Protein AF-A0A7S1UK92-F1 (afdb_monomer)

Solvent-accessible surface area (backbone atoms only — not comparable to full-atom values): 14244 Å² total; per-residue (Å²): 116,70,66,62,54,53,52,54,49,52,54,49,54,52,51,51,52,51,52,53,51,50,54,48,49,57,53,48,58,68,62,67,72,61,83,88,57,57,75,66,60,52,48,52,53,52,50,54,53,50,50,54,52,50,53,53,50,52,55,52,51,49,53,54,48,37,51,53,42,28,76,75,71,71,39,47,42,88,59,36,94,84,74,46,78,56,73,67,53,82,91,73,66,59,74,60,54,52,51,32,47,73,69,71,59,69,63,76,71,77,64,52,73,65,56,55,51,49,53,52,50,52,53,51,52,50,52,50,53,53,50,49,56,49,50,53,52,52,50,53,50,50,51,52,49,53,52,48,52,53,49,48,54,52,52,48,54,52,51,52,48,57,50,50,56,49,51,52,51,49,52,50,51,52,51,51,51,52,36,52,52,26,53,73,70,71,65,55,52,82,66,33,61,54,46,49,51,47,73,75,66,55,86,66,88,77,77,74,88,68,90,72,89,65,93,70,72,79,77,71,60,82,76,61,72,87,80,93,64,58,85,83,54,73,66,71,83,82,120

Structure (mmCIF, N/CA/C/O backbone):
data_AF-A0A7S1UK92-F1
#
_entry.id   AF-A0A7S1UK92-F1
#
loop_
_atom_site.group_PDB
_atom_site.id
_atom_site.type_symbol
_atom_site.label_atom_id
_atom_site.label_alt_id
_atom_site.label_comp_id
_atom_site.label_asym_id
_atom_site.label_entity_id
_atom_site.label_se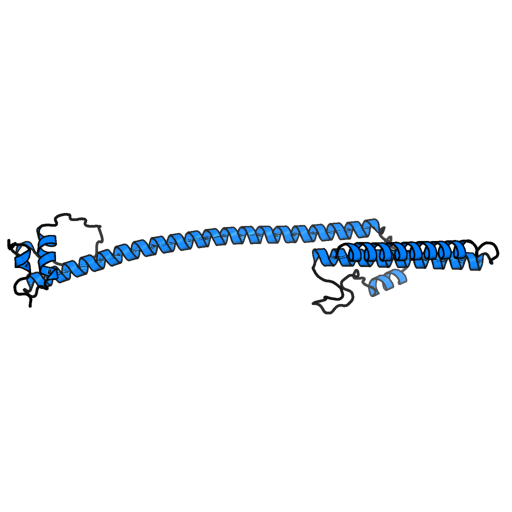q_id
_atom_site.pdbx_PDB_ins_code
_atom_site.Cartn_x
_atom_site.Cartn_y
_atom_site.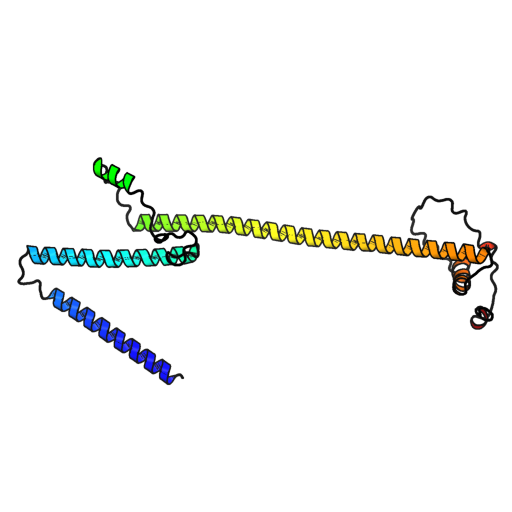Cartn_z
_atom_site.occupancy
_atom_site.B_iso_or_equiv
_atom_site.auth_seq_id
_atom_site.auth_comp_id
_atom_site.auth_asym_id
_atom_site.auth_atom_id
_atom_site.pdbx_PDB_model_num
ATOM 1 N N . MET A 1 1 ? -15.852 -33.060 -35.681 1.00 54.75 1 MET A N 1
ATOM 2 C CA . MET A 1 1 ? -14.825 -32.045 -35.329 1.00 54.75 1 MET A CA 1
ATOM 3 C C . MET A 1 1 ? -13.365 -32.515 -35.460 1.00 54.75 1 MET A C 1
ATOM 5 O O . MET A 1 1 ? -12.525 -31.706 -35.840 1.00 54.75 1 MET A O 1
ATOM 9 N N . ALA A 1 2 ? -13.011 -33.780 -35.177 1.00 55.78 2 ALA A N 1
ATOM 10 C CA . ALA A 1 2 ? -11.620 -34.264 -35.302 1.00 55.78 2 ALA A CA 1
ATOM 11 C C . ALA A 1 2 ? -11.146 -34.486 -36.760 1.00 55.78 2 ALA A C 1
ATOM 13 O O . ALA A 1 2 ? -9.982 -34.231 -37.077 1.00 55.78 2 ALA A O 1
ATOM 14 N N . LYS A 1 3 ? -12.047 -34.910 -37.662 1.00 55.38 3 LYS A N 1
ATOM 15 C CA . LYS A 1 3 ? -11.745 -35.124 -39.092 1.00 55.38 3 LYS A CA 1
ATOM 16 C C . LYS A 1 3 ? -11.397 -33.811 -39.816 1.00 55.38 3 LYS A C 1
ATOM 18 O O . LYS A 1 3 ? -10.366 -33.754 -40.481 1.00 55.38 3 LYS A O 1
ATOM 23 N N . ASP A 1 4 ? -12.134 -32.729 -39.552 1.00 58.78 4 ASP A N 1
ATOM 24 C CA . ASP A 1 4 ? -11.864 -31.396 -40.124 1.00 58.78 4 ASP A CA 1
ATOM 25 C C . ASP A 1 4 ? -10.517 -30.806 -39.695 1.00 58.78 4 ASP A C 1
ATOM 27 O O . ASP A 1 4 ? -9.821 -30.169 -40.487 1.00 58.78 4 ASP A O 1
ATOM 31 N N . LYS A 1 5 ? -10.107 -31.035 -38.439 1.00 57.75 5 LYS A N 1
ATOM 32 C CA . LYS A 1 5 ? -8.792 -30.596 -37.942 1.00 57.75 5 LYS A CA 1
ATOM 33 C C . LYS A 1 5 ? -7.650 -31.353 -38.631 1.00 57.75 5 LYS A C 1
ATOM 35 O O . LYS A 1 5 ? -6.635 -30.742 -38.968 1.00 57.75 5 LYS A O 1
ATOM 40 N N . LYS A 1 6 ? -7.819 -32.656 -38.890 1.00 63.31 6 LYS A N 1
ATOM 41 C CA . LYS A 1 6 ? -6.829 -33.487 -39.601 1.00 63.31 6 LYS A CA 1
ATOM 42 C C . LYS A 1 6 ? -6.711 -33.090 -41.076 1.00 63.31 6 LYS A C 1
ATOM 44 O O . LYS A 1 6 ? -5.602 -33.001 -41.601 1.00 63.31 6 LYS A O 1
ATOM 49 N N . GLU A 1 7 ? -7.830 -32.768 -41.719 1.00 62.56 7 GLU A N 1
ATOM 50 C CA . GLU A 1 7 ? -7.852 -32.323 -43.113 1.00 62.56 7 GLU A CA 1
ATOM 51 C C . GLU A 1 7 ? -7.264 -30.913 -43.287 1.00 62.56 7 GLU A C 1
ATOM 53 O O . GLU A 1 7 ? -6.460 -30.681 -44.194 1.00 62.56 7 GLU A O 1
ATOM 58 N N . LYS A 1 8 ? -7.561 -29.981 -42.368 1.00 60.22 8 LYS A N 1
ATOM 59 C CA . LYS A 1 8 ? -6.932 -28.648 -42.342 1.00 60.22 8 LYS A CA 1
ATOM 60 C C . LYS A 1 8 ? -5.417 -28.723 -42.114 1.00 60.22 8 LYS A C 1
ATOM 62 O O . LYS A 1 8 ? -4.675 -27.985 -42.764 1.00 60.22 8 LYS A O 1
ATOM 67 N N . LYS A 1 9 ? -4.943 -29.636 -41.253 1.00 63.81 9 LYS A N 1
ATOM 68 C CA . LYS A 1 9 ? -3.504 -29.877 -41.029 1.00 63.81 9 LYS A CA 1
ATOM 69 C C . LYS A 1 9 ? -2.823 -30.438 -42.286 1.00 63.81 9 LYS A C 1
ATOM 71 O O . LYS A 1 9 ? -1.840 -29.869 -42.745 1.00 63.81 9 LYS A O 1
ATOM 76 N N . SER A 1 10 ? -3.433 -31.439 -42.923 1.00 69.19 10 SER A N 1
ATOM 77 C CA . SER A 1 10 ? -2.973 -32.008 -44.202 1.00 69.19 10 SER A CA 1
ATOM 78 C C . SER A 1 10 ? -2.867 -30.958 -45.321 1.00 69.19 10 SER A C 1
ATOM 80 O O . SER A 1 10 ? -1.854 -30.880 -46.022 1.00 69.19 10 SER A O 1
ATOM 82 N N . LYS A 1 11 ? -3.874 -30.083 -45.462 1.00 68.19 11 LYS A N 1
ATOM 83 C CA . LYS A 1 11 ? -3.861 -28.990 -46.452 1.00 68.19 11 LYS A CA 1
ATOM 84 C C . LYS A 1 11 ? -2.750 -27.966 -46.175 1.00 68.19 11 LYS A C 1
ATOM 86 O O . LYS A 1 11 ? -2.114 -27.496 -47.122 1.00 68.19 11 LYS A O 1
ATOM 91 N N . LYS A 1 12 ? -2.472 -27.656 -44.902 1.00 68.12 12 LYS A N 1
ATOM 92 C CA . LYS A 1 12 ? -1.379 -26.756 -44.492 1.00 68.12 12 LYS A CA 1
ATOM 93 C C . LYS A 1 12 ? -0.005 -27.345 -44.829 1.00 68.12 12 LYS A C 1
ATOM 95 O O . LYS A 1 12 ? 0.790 -26.669 -45.482 1.00 68.12 12 LYS A O 1
ATOM 100 N N . ASP A 1 13 ? 0.218 -28.619 -44.510 1.00 69.31 13 ASP A N 1
ATOM 101 C CA . ASP A 1 13 ? 1.479 -29.321 -44.789 1.00 69.31 13 ASP A CA 1
ATOM 102 C C . ASP A 1 13 ? 1.747 -29.438 -46.302 1.00 69.31 13 ASP A C 1
ATOM 104 O O . ASP A 1 13 ? 2.878 -29.284 -46.774 1.00 69.31 13 ASP A O 1
ATOM 108 N N . LYS A 1 14 ? 0.693 -29.652 -47.104 1.00 71.12 14 LYS A N 1
ATOM 109 C CA . LYS A 1 14 ? 0.790 -29.721 -48.573 1.00 71.12 14 LYS A CA 1
ATOM 110 C C . LYS A 1 14 ? 1.138 -28.358 -49.190 1.00 71.12 14 LYS A C 1
ATOM 112 O O . LYS A 1 14 ? 1.956 -28.297 -50.112 1.00 71.12 14 LYS A O 1
ATOM 117 N N . LYS A 1 15 ? 0.582 -27.260 -48.657 1.00 72.31 15 LYS A N 1
ATOM 118 C CA . LYS A 1 15 ? 0.906 -25.880 -49.072 1.00 72.31 15 LYS A CA 1
ATOM 119 C C . LYS A 1 15 ? 2.352 -25.511 -48.725 1.00 72.31 15 LYS A C 1
ATOM 121 O O . LYS A 1 15 ? 3.047 -24.906 -49.541 1.00 72.31 15 LYS A O 1
ATOM 126 N N . GLU A 1 16 ? 2.832 -25.936 -47.560 1.00 67.81 16 GLU A N 1
ATOM 127 C CA . GLU A 1 16 ? 4.201 -25.682 -47.109 1.00 67.81 16 GLU A CA 1
ATOM 128 C C . GLU A 1 16 ? 5.241 -26.472 -47.925 1.00 67.81 16 GLU A C 1
ATOM 130 O O . GLU A 1 16 ? 6.260 -25.916 -48.349 1.00 67.81 16 GLU A O 1
ATOM 135 N N . LYS A 1 17 ? 4.946 -27.740 -48.259 1.00 73.00 17 LYS A N 1
ATOM 136 C CA . LYS A 1 17 ? 5.765 -28.544 -49.185 1.00 73.00 17 LYS A CA 1
ATOM 137 C C . LYS A 1 17 ? 5.833 -27.929 -50.587 1.00 73.00 17 LYS A C 1
ATOM 139 O O . LYS A 1 17 ? 6.917 -27.889 -51.171 1.00 73.00 17 LYS A O 1
ATOM 144 N N . LYS A 1 18 ? 4.714 -27.412 -51.115 1.00 72.19 18 LYS A N 1
ATOM 145 C CA . LYS A 1 18 ? 4.683 -26.731 -52.424 1.00 72.19 18 LYS A CA 1
ATOM 146 C C . LYS A 1 18 ? 5.546 -25.462 -52.412 1.00 72.19 18 LYS A C 1
ATOM 148 O O . LYS A 1 18 ? 6.383 -25.302 -53.295 1.00 72.19 18 LYS A O 1
ATOM 153 N N . SER A 1 19 ? 5.447 -24.647 -51.357 1.00 71.38 19 SER A N 1
ATOM 154 C CA . SER A 1 19 ? 6.278 -23.444 -51.177 1.00 71.38 19 SER A CA 1
ATOM 155 C C . SER A 1 19 ? 7.778 -23.755 -51.078 1.00 71.38 19 SER A C 1
ATOM 157 O O . SER A 1 19 ? 8.596 -23.058 -51.681 1.00 71.38 19 SER A O 1
ATOM 159 N N . LYS A 1 20 ? 8.167 -24.817 -50.356 1.00 70.88 20 LYS A N 1
ATOM 160 C CA . LYS A 1 20 ? 9.572 -25.259 -50.283 1.00 70.88 20 LYS A CA 1
ATOM 161 C C . LYS A 1 20 ? 10.103 -25.722 -51.640 1.00 70.88 20 LYS A C 1
ATOM 163 O O . LYS A 1 20 ? 11.232 -25.381 -51.984 1.00 70.88 20 LYS A O 1
ATOM 168 N N . LYS A 1 21 ? 9.304 -26.468 -52.411 1.00 74.38 21 LYS A N 1
ATOM 169 C CA . LYS A 1 21 ? 9.687 -26.947 -53.749 1.00 74.38 21 LYS A CA 1
ATOM 170 C C . LYS A 1 21 ? 9.860 -25.791 -54.736 1.00 74.38 21 LYS A C 1
ATOM 172 O O . LYS A 1 21 ? 10.816 -25.790 -55.501 1.00 74.38 21 LYS A O 1
ATOM 177 N N . GLU A 1 22 ? 8.988 -24.793 -54.672 1.00 70.81 22 GLU A N 1
ATOM 178 C CA . GLU A 1 22 ? 9.062 -23.587 -55.501 1.00 70.81 22 GLU A CA 1
ATOM 179 C C . GLU A 1 22 ? 10.271 -22.713 -55.142 1.00 70.81 22 GLU A C 1
ATOM 181 O O . GLU A 1 22 ? 11.020 -22.307 -56.024 1.00 70.81 22 GLU A O 1
ATOM 186 N N . LYS A 1 23 ? 10.560 -22.522 -53.846 1.00 70.38 23 LYS A N 1
ATOM 187 C CA . LYS A 1 23 ? 11.793 -21.850 -53.396 1.00 70.38 23 LYS A CA 1
ATOM 188 C C . LYS A 1 23 ? 13.062 -22.594 -53.809 1.00 70.38 23 LYS A C 1
ATOM 190 O O . LYS A 1 23 ? 14.056 -21.944 -54.116 1.00 70.38 23 LYS A O 1
ATOM 195 N N . LYS A 1 24 ? 13.046 -23.932 -53.792 1.00 71.44 24 LYS A N 1
ATOM 196 C CA . LYS A 1 24 ? 14.179 -24.755 -54.239 1.00 71.44 24 LYS A CA 1
ATOM 197 C C . LYS A 1 24 ? 14.401 -24.603 -55.744 1.00 71.44 24 LYS A C 1
ATOM 199 O O . LYS A 1 24 ? 15.518 -24.298 -56.133 1.00 71.44 24 LYS A O 1
ATOM 204 N N . ARG A 1 25 ? 13.336 -24.694 -56.549 1.00 68.38 25 ARG A N 1
ATOM 205 C CA . ARG A 1 25 ? 13.391 -24.458 -58.001 1.00 68.38 25 ARG A CA 1
ATOM 206 C C . ARG A 1 25 ? 13.907 -23.066 -58.336 1.00 68.38 25 ARG A C 1
ATOM 208 O O . ARG A 1 25 ? 14.869 -22.950 -59.071 1.00 68.38 25 ARG A O 1
ATOM 215 N N . LYS A 1 26 ? 13.373 -22.028 -57.687 1.00 64.69 26 LYS A N 1
ATOM 216 C CA . LYS A 1 26 ? 13.836 -20.648 -57.880 1.00 64.69 26 LYS A CA 1
ATOM 217 C C . LYS A 1 26 ? 15.302 -20.463 -57.463 1.00 64.69 26 LYS A C 1
ATOM 219 O O . LYS A 1 26 ? 16.009 -19.641 -58.021 1.00 64.69 26 LYS A O 1
ATOM 224 N N . ARG A 1 27 ? 15.786 -21.223 -56.473 1.00 61.78 27 ARG A N 1
ATOM 225 C CA . ARG A 1 27 ? 17.199 -21.206 -56.057 1.00 61.78 27 ARG A CA 1
ATOM 226 C C . ARG A 1 27 ? 18.113 -21.919 -57.058 1.00 61.78 27 ARG A C 1
ATOM 228 O O . ARG A 1 27 ? 19.238 -21.457 -57.212 1.00 61.78 27 ARG A O 1
ATOM 235 N N . GLU A 1 28 ? 17.641 -23.004 -57.672 1.00 60.19 28 GLU A N 1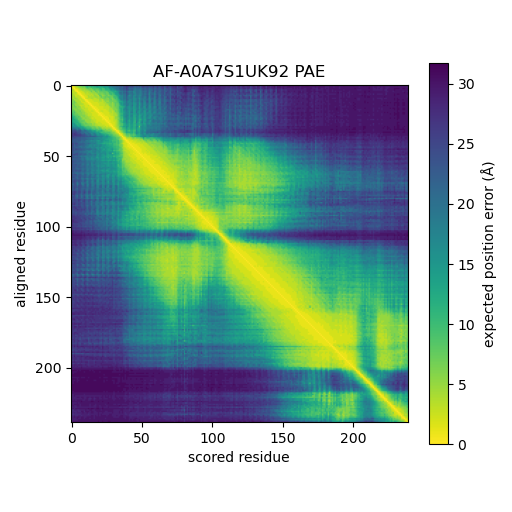
ATOM 236 C CA . GLU A 1 28 ? 18.348 -23.784 -58.701 1.00 60.19 28 GLU A CA 1
ATOM 237 C C . GLU A 1 28 ? 18.393 -23.038 -60.041 1.00 60.19 28 GLU A C 1
ATOM 239 O O . GLU A 1 28 ? 19.464 -22.915 -60.614 1.00 60.19 28 GLU A O 1
ATOM 244 N N . GLU A 1 29 ? 17.289 -22.420 -60.459 1.00 59.25 29 GLU A N 1
ATOM 245 C CA . GLU A 1 29 ? 17.180 -21.612 -61.685 1.00 59.25 29 GLU A CA 1
ATOM 246 C C . GLU A 1 29 ? 18.090 -20.367 -61.646 1.00 59.25 29 GLU A C 1
ATOM 248 O O . GLU A 1 29 ? 18.721 -20.007 -62.632 1.00 59.25 29 GLU A O 1
ATOM 253 N N . ILE A 1 30 ? 18.259 -19.759 -60.465 1.00 57.09 30 ILE A N 1
ATOM 254 C CA . ILE A 1 30 ? 19.209 -18.649 -60.244 1.00 57.09 30 ILE A CA 1
ATOM 255 C C . ILE A 1 30 ? 20.656 -19.161 -60.081 1.00 57.09 30 ILE A C 1
ATOM 257 O O . ILE A 1 30 ? 21.599 -18.377 -60.120 1.00 57.09 30 ILE A O 1
ATOM 261 N N . SER A 1 31 ? 20.857 -20.459 -59.833 1.00 56.25 31 SER A N 1
ATOM 262 C CA . SER A 1 31 ? 22.194 -21.064 -59.734 1.00 56.25 31 SER A CA 1
ATOM 263 C C . SER A 1 31 ? 22.743 -21.489 -61.092 1.00 56.25 31 SER A C 1
ATOM 265 O O . SER A 1 31 ? 23.957 -21.557 -61.223 1.00 56.25 31 SER A O 1
ATOM 267 N N . SER A 1 32 ? 21.875 -21.797 -62.058 1.00 55.19 32 SER A N 1
ATOM 268 C CA . SER A 1 32 ? 22.253 -22.261 -63.397 1.00 55.19 32 SER A CA 1
ATOM 269 C C . SER A 1 32 ? 22.404 -21.136 -64.424 1.00 55.19 32 SER A C 1
ATOM 271 O O . SER A 1 32 ? 22.986 -21.359 -65.471 1.00 55.19 32 SER A O 1
ATOM 273 N N . GLY A 1 33 ? 21.896 -19.931 -64.150 1.00 52.00 33 GLY A N 1
ATOM 274 C CA . GLY A 1 33 ? 22.001 -18.778 -65.057 1.00 52.00 33 GLY A CA 1
ATOM 275 C C . GLY A 1 33 ? 23.279 -17.946 -64.902 1.00 52.00 33 GLY A C 1
ATOM 276 O O . GLY A 1 33 ? 23.226 -16.749 -65.140 1.00 52.00 33 GLY A O 1
ATOM 277 N N . SER A 1 34 ? 24.386 -18.511 -64.401 1.00 53.41 34 SER A N 1
ATOM 278 C CA . SER A 1 34 ? 25.618 -17.745 -64.127 1.00 53.41 34 SER A CA 1
ATOM 279 C C . SER A 1 34 ? 26.883 -18.311 -64.770 1.00 53.41 34 SER A C 1
ATOM 281 O O . SER A 1 34 ? 27.973 -17.937 -64.339 1.00 53.41 34 SER A O 1
ATOM 283 N N . GLU A 1 35 ? 26.761 -19.257 -65.699 1.00 54.09 35 GLU A N 1
ATOM 284 C CA . GLU A 1 35 ? 27.927 -19.910 -66.312 1.00 54.09 35 GLU A CA 1
ATOM 285 C C . GLU A 1 35 ? 28.318 -19.296 -67.672 1.00 54.09 35 GLU A C 1
ATOM 287 O O . GLU A 1 35 ? 29.484 -19.402 -68.033 1.00 54.09 35 GLU A O 1
ATOM 292 N N . ASP A 1 36 ? 27.423 -18.541 -68.332 1.00 57.28 36 ASP A N 1
ATOM 293 C CA . ASP A 1 36 ? 27.653 -17.916 -69.656 1.00 57.28 36 ASP A CA 1
ATOM 294 C C . ASP A 1 36 ? 27.548 -16.368 -69.675 1.00 57.28 36 ASP A C 1
ATOM 296 O O . ASP A 1 36 ? 27.571 -15.754 -70.737 1.00 57.28 36 ASP A O 1
ATOM 300 N N . GLU A 1 37 ? 27.429 -15.719 -68.512 1.00 58.84 37 GLU A N 1
ATOM 301 C CA . GLU A 1 37 ? 27.248 -14.259 -68.381 1.00 58.84 37 GLU A CA 1
ATOM 302 C C . GLU A 1 37 ? 28.574 -13.530 -68.100 1.00 58.84 37 GLU A C 1
ATOM 304 O O . GLU A 1 37 ? 29.475 -14.061 -67.442 1.00 58.84 37 GLU A O 1
ATOM 309 N N . ASP A 1 38 ? 28.670 -12.275 -68.537 1.00 73.06 38 ASP A N 1
ATOM 310 C CA . ASP A 1 38 ? 29.807 -11.374 -68.355 1.00 73.06 38 ASP A CA 1
ATOM 311 C C . ASP A 1 38 ? 30.245 -11.351 -66.872 1.00 73.06 38 ASP A C 1
ATOM 313 O O . ASP A 1 38 ? 29.400 -11.246 -65.969 1.00 73.06 38 ASP A O 1
ATOM 317 N N . PRO A 1 39 ? 31.557 -11.373 -66.560 1.00 72.50 39 PRO A N 1
ATOM 318 C CA . PRO A 1 39 ? 32.039 -11.417 -65.175 1.00 72.50 39 PRO A CA 1
ATOM 319 C C . PRO A 1 39 ? 31.543 -10.234 -64.322 1.00 72.50 39 PRO A C 1
ATOM 321 O O . PRO A 1 39 ? 31.394 -10.362 -63.102 1.00 72.50 39 PRO A O 1
ATOM 324 N N . GLU A 1 40 ? 31.240 -9.100 -64.956 1.00 72.75 40 GLU A N 1
ATOM 325 C CA . GLU A 1 40 ? 30.680 -7.905 -64.324 1.00 72.75 40 GLU A CA 1
ATOM 326 C C . GLU A 1 40 ? 29.203 -8.088 -63.919 1.00 72.75 40 GLU A C 1
ATOM 328 O O . GLU A 1 40 ? 28.819 -7.771 -62.786 1.00 72.75 40 GLU A O 1
ATOM 333 N N . VAL A 1 41 ? 28.389 -8.705 -64.782 1.00 73.56 41 VAL A N 1
ATOM 334 C CA . VAL A 1 41 ? 26.964 -8.993 -64.538 1.00 73.56 41 VAL A CA 1
ATOM 335 C C . VAL A 1 41 ? 26.806 -10.060 -63.449 1.00 73.56 41 VAL A C 1
ATOM 337 O O . VAL A 1 41 ? 26.014 -9.902 -62.510 1.00 73.56 41 VAL A O 1
ATOM 340 N N . ALA A 1 42 ? 27.637 -11.107 -63.481 1.00 73.56 42 ALA A N 1
ATOM 341 C CA . ALA A 1 42 ? 27.662 -12.141 -62.448 1.00 73.56 42 ALA A CA 1
ATOM 342 C C . ALA A 1 42 ? 28.070 -11.587 -61.064 1.00 73.56 42 ALA A C 1
ATOM 344 O O . ALA A 1 42 ? 27.532 -12.003 -60.025 1.00 73.56 42 ALA A O 1
ATOM 345 N N . ALA A 1 43 ? 28.998 -10.623 -61.021 1.00 76.19 43 ALA A N 1
ATOM 346 C CA . ALA A 1 43 ? 29.396 -9.942 -59.791 1.00 76.19 43 ALA A CA 1
ATOM 347 C C . ALA A 1 43 ? 28.269 -9.053 -59.234 1.00 76.19 43 ALA A C 1
ATOM 349 O O . ALA A 1 43 ? 27.966 -9.136 -58.036 1.00 76.19 43 ALA A O 1
ATOM 350 N N . ALA A 1 44 ? 27.602 -8.272 -60.088 1.00 79.31 44 ALA A N 1
ATOM 351 C CA . ALA A 1 44 ? 26.458 -7.443 -59.709 1.00 79.31 44 ALA A CA 1
ATOM 352 C C . ALA A 1 44 ? 25.298 -8.287 -59.146 1.00 79.31 44 ALA A C 1
ATOM 354 O O . ALA A 1 44 ? 24.750 -7.978 -58.082 1.00 79.31 44 ALA A O 1
ATOM 355 N N . LEU A 1 45 ? 24.986 -9.427 -59.773 1.00 79.62 45 LEU A N 1
ATOM 356 C CA . LEU A 1 45 ? 23.950 -10.347 -59.293 1.00 79.62 45 LEU A CA 1
ATOM 357 C C . LEU A 1 45 ? 24.287 -10.937 -57.910 1.00 79.62 45 LEU A C 1
ATOM 359 O O . LEU A 1 45 ? 23.420 -11.048 -57.035 1.00 79.62 45 LEU A O 1
ATOM 363 N N . ARG A 1 46 ? 25.563 -11.272 -57.661 1.00 79.06 46 ARG A N 1
ATOM 364 C CA . ARG A 1 46 ? 26.037 -11.725 -56.338 1.00 79.06 46 ARG A CA 1
ATOM 365 C C . ARG A 1 46 ? 25.918 -10.629 -55.279 1.00 79.06 46 ARG A C 1
ATOM 367 O O . ARG A 1 46 ? 25.537 -10.941 -54.147 1.00 79.06 46 ARG A O 1
ATOM 374 N N . GLN A 1 47 ? 26.213 -9.375 -55.618 1.00 82.44 47 GLN A N 1
ATOM 375 C CA . GLN A 1 47 ? 26.043 -8.240 -54.704 1.00 82.44 47 GLN A CA 1
ATOM 376 C C . GLN A 1 47 ? 24.567 -8.012 -54.359 1.00 82.44 47 GLN A C 1
ATOM 378 O O . GLN A 1 47 ? 24.228 -7.940 -53.177 1.00 82.44 47 GLN A O 1
ATOM 383 N N . MET A 1 48 ? 23.679 -8.025 -55.355 1.00 80.38 48 MET A N 1
ATOM 384 C CA . MET A 1 48 ? 22.230 -7.905 -55.149 1.00 80.38 48 MET A CA 1
ATOM 385 C C . MET A 1 48 ? 21.687 -9.013 -54.239 1.00 80.38 48 MET A C 1
ATOM 387 O O . MET A 1 48 ? 20.923 -8.752 -53.309 1.00 80.38 48 MET A O 1
ATOM 391 N N . ARG A 1 49 ? 22.148 -10.257 -54.427 1.00 80.94 49 ARG A N 1
ATOM 392 C CA . ARG A 1 49 ? 21.758 -11.396 -53.579 1.00 80.94 49 ARG A CA 1
ATOM 393 C C . ARG A 1 49 ? 22.262 -11.264 -52.139 1.00 80.94 49 ARG A C 1
ATOM 395 O O . ARG A 1 49 ? 21.549 -11.638 -51.206 1.00 80.94 49 ARG A O 1
ATOM 402 N N . ARG A 1 50 ? 23.480 -10.745 -51.939 1.00 78.75 50 ARG A N 1
ATOM 403 C CA . ARG A 1 50 ? 24.027 -10.448 -50.603 1.00 78.75 50 ARG A CA 1
ATOM 404 C C . ARG A 1 50 ? 23.213 -9.353 -49.913 1.00 78.75 50 ARG A C 1
ATOM 406 O O . ARG A 1 50 ? 22.793 -9.568 -48.779 1.00 78.75 50 ARG A O 1
ATOM 413 N N . ALA A 1 51 ? 22.906 -8.264 -50.617 1.00 84.12 51 ALA A N 1
ATOM 414 C CA . ALA A 1 51 ? 22.071 -7.178 -50.108 1.00 84.12 51 ALA A CA 1
ATOM 415 C C . ALA A 1 51 ? 20.657 -7.663 -49.734 1.00 84.12 51 ALA A C 1
ATOM 417 O O . ALA A 1 51 ? 20.139 -7.322 -48.671 1.00 84.12 51 ALA A O 1
ATOM 418 N N . GLU A 1 52 ? 20.046 -8.533 -50.547 1.00 86.31 52 GLU A N 1
ATOM 419 C CA . GLU A 1 52 ? 18.733 -9.120 -50.246 1.00 86.31 52 GLU A CA 1
ATOM 420 C C . GLU A 1 52 ? 18.768 -10.007 -48.985 1.00 86.31 52 GLU A C 1
ATOM 422 O O . GLU A 1 52 ? 17.858 -9.968 -48.147 1.00 86.31 52 GLU A O 1
ATOM 427 N N . MET A 1 53 ? 19.819 -10.817 -48.825 1.00 79.81 53 MET A N 1
ATOM 428 C CA . MET A 1 53 ? 20.012 -11.661 -47.640 1.00 79.81 53 MET A CA 1
ATOM 429 C C . MET A 1 53 ? 20.260 -10.827 -46.379 1.00 79.81 53 MET A C 1
ATOM 431 O O . MET A 1 53 ? 19.689 -11.122 -45.326 1.00 79.81 53 MET A O 1
ATOM 435 N N . GLU A 1 54 ? 21.054 -9.766 -46.486 1.00 81.00 54 GLU A N 1
ATOM 436 C CA . GLU A 1 54 ? 21.322 -8.830 -45.397 1.00 81.00 54 GLU A CA 1
ATOM 437 C C . GLU A 1 54 ? 20.053 -8.075 -44.976 1.00 81.00 54 GLU A C 1
ATOM 439 O O . GLU A 1 54 ? 19.728 -8.022 -43.787 1.00 81.00 54 GLU A O 1
ATOM 444 N N . ALA A 1 55 ? 19.252 -7.602 -45.936 1.00 83.25 55 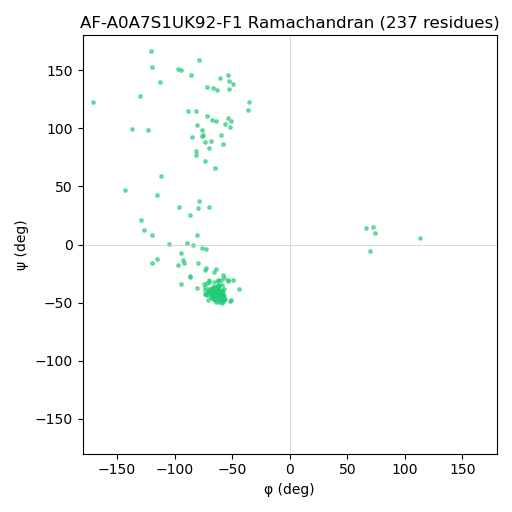ALA A N 1
ATOM 445 C CA . ALA A 1 55 ? 17.963 -6.965 -45.668 1.00 83.25 55 ALA A CA 1
ATOM 446 C C . ALA A 1 55 ? 16.992 -7.908 -44.932 1.00 83.25 55 ALA A C 1
ATOM 448 O O . ALA A 1 55 ? 16.321 -7.508 -43.974 1.00 83.25 55 ALA A O 1
ATOM 449 N N . LYS A 1 56 ? 16.947 -9.191 -45.324 1.00 84.31 56 LYS A N 1
ATOM 450 C CA . LYS A 1 56 ? 16.146 -10.220 -44.637 1.00 84.31 56 LYS A CA 1
ATOM 451 C C . LYS A 1 56 ? 16.622 -10.469 -43.204 1.00 84.31 56 LYS A C 1
ATOM 453 O O . LYS A 1 56 ? 15.784 -10.600 -42.307 1.00 84.31 56 LYS A O 1
ATOM 458 N N . LEU A 1 57 ? 17.935 -10.530 -42.974 1.00 81.12 57 LEU A N 1
ATOM 459 C CA . LEU A 1 57 ? 18.513 -10.693 -41.636 1.00 81.12 57 LEU A CA 1
ATOM 460 C C . LEU A 1 57 ? 18.214 -9.484 -40.745 1.00 81.12 57 LEU A C 1
ATOM 462 O O . LEU A 1 57 ? 17.766 -9.666 -39.612 1.00 81.12 57 LEU A O 1
ATOM 466 N N . ARG A 1 58 ? 18.359 -8.266 -41.275 1.00 80.19 58 ARG A N 1
ATOM 467 C CA . ARG A 1 58 ? 18.056 -7.019 -40.562 1.00 80.19 58 ARG A CA 1
ATOM 468 C C . ARG A 1 58 ? 16.586 -6.942 -40.150 1.00 80.19 58 ARG A C 1
ATOM 470 O O . ARG A 1 58 ? 16.294 -6.709 -38.980 1.00 80.19 58 ARG A O 1
ATOM 477 N N . LYS A 1 59 ? 15.662 -7.266 -41.062 1.00 83.44 59 LYS A N 1
ATOM 478 C CA . LYS A 1 59 ? 14.219 -7.323 -40.768 1.00 83.44 59 LYS A CA 1
ATOM 479 C C . LYS A 1 59 ? 13.876 -8.374 -39.705 1.00 83.44 59 LYS A C 1
ATOM 481 O O . LYS A 1 59 ? 12.978 -8.171 -38.891 1.00 83.44 59 LYS A O 1
ATOM 486 N N . LYS A 1 60 ? 14.576 -9.514 -39.692 1.00 84.31 60 LYS A N 1
ATOM 487 C CA . LYS A 1 60 ? 14.397 -10.547 -38.659 1.00 84.31 60 LYS A CA 1
ATOM 488 C C . LYS A 1 60 ? 14.930 -10.090 -37.295 1.00 84.31 60 LYS A C 1
ATOM 490 O O . LYS A 1 60 ? 14.283 -10.357 -36.285 1.00 84.31 60 LYS A O 1
ATOM 495 N N . ALA A 1 61 ? 16.073 -9.407 -37.264 1.00 80.00 61 ALA A N 1
ATOM 496 C CA . ALA A 1 61 ? 16.643 -8.847 -36.041 1.00 80.00 61 ALA A CA 1
ATOM 497 C C . ALA A 1 61 ? 15.738 -7.759 -35.437 1.00 80.00 61 ALA A C 1
ATOM 499 O O . ALA A 1 61 ? 15.490 -7.780 -34.235 1.00 80.00 61 ALA A O 1
ATOM 500 N N . GLU A 1 62 ? 15.175 -6.880 -36.270 1.00 81.69 62 GLU A N 1
ATOM 501 C CA . GLU A 1 62 ? 14.224 -5.847 -35.842 1.00 81.69 62 GLU A CA 1
ATOM 502 C C . GLU A 1 62 ? 12.973 -6.458 -35.200 1.00 81.69 62 GLU A C 1
ATOM 504 O O . GLU A 1 62 ? 12.629 -6.098 -34.080 1.00 81.69 62 GLU A O 1
ATOM 509 N N . LYS A 1 63 ? 12.370 -7.479 -35.826 1.00 83.94 63 LYS A N 1
ATOM 510 C CA . LYS A 1 63 ? 11.234 -8.212 -35.236 1.00 83.94 63 LYS A CA 1
ATOM 511 C C . LYS A 1 63 ? 11.567 -8.878 -33.902 1.00 83.94 63 LYS A C 1
ATOM 513 O O . LYS A 1 63 ? 10.749 -8.876 -32.990 1.00 83.94 63 LYS A O 1
ATOM 518 N N . ARG A 1 64 ? 12.763 -9.460 -33.776 1.00 83.19 64 ARG A N 1
ATOM 519 C CA . ARG A 1 64 ? 13.220 -10.054 -32.510 1.00 83.19 64 ARG A CA 1
ATOM 520 C C . ARG A 1 64 ? 13.334 -8.986 -31.421 1.00 83.19 64 ARG A C 1
ATOM 522 O O . ARG A 1 64 ? 12.964 -9.241 -30.283 1.00 83.19 64 ARG A O 1
ATOM 529 N N . ARG A 1 65 ? 13.832 -7.799 -31.774 1.00 79.88 65 ARG A N 1
ATOM 530 C CA . ARG A 1 65 ? 13.961 -6.664 -30.855 1.00 79.88 65 ARG A CA 1
ATOM 531 C C . ARG A 1 65 ? 12.600 -6.105 -30.443 1.00 79.88 65 ARG A C 1
ATOM 533 O O . ARG A 1 65 ? 12.409 -5.824 -29.270 1.00 79.88 65 ARG A O 1
ATOM 540 N N . GLN A 1 66 ? 11.662 -6.012 -31.386 1.00 82.50 66 GLN A N 1
ATOM 541 C CA . GLN A 1 66 ? 10.265 -5.647 -31.131 1.00 82.50 66 GLN A CA 1
ATOM 542 C C . GLN A 1 66 ? 9.609 -6.586 -30.118 1.00 82.50 66 GLN A C 1
ATOM 544 O O . GLN A 1 66 ? 9.021 -6.110 -29.156 1.00 82.50 66 GLN A O 1
ATOM 549 N N . GLY A 1 67 ? 9.767 -7.903 -30.298 1.00 84.62 67 GLY A N 1
ATOM 550 C CA . GLY A 1 67 ? 9.256 -8.896 -29.348 1.00 84.62 67 GLY A CA 1
ATOM 551 C C . GLY A 1 67 ? 9.833 -8.705 -27.945 1.00 84.62 67 GLY A C 1
ATOM 552 O O . GLY A 1 67 ? 9.076 -8.556 -26.999 1.00 84.62 67 GLY A O 1
ATOM 553 N N . LYS A 1 68 ? 11.164 -8.583 -27.829 1.00 82.94 68 LYS A N 1
ATOM 554 C CA . LYS A 1 68 ? 11.821 -8.334 -26.534 1.00 82.94 68 LYS A CA 1
ATOM 555 C C . LYS A 1 68 ? 11.318 -7.057 -25.854 1.00 82.94 68 LYS A C 1
ATOM 557 O O . LYS A 1 68 ? 11.085 -7.066 -24.657 1.00 82.94 68 LYS A O 1
ATOM 562 N N . LEU A 1 69 ? 11.161 -5.967 -26.609 1.00 82.25 69 LEU A N 1
ATOM 563 C CA . LEU A 1 69 ? 10.682 -4.696 -26.063 1.00 82.25 69 LEU A CA 1
ATOM 564 C C . LEU A 1 69 ? 9.228 -4.796 -25.580 1.00 82.25 69 LEU A C 1
ATOM 566 O O . LEU A 1 69 ? 8.885 -4.211 -24.556 1.00 82.25 69 LEU A O 1
ATOM 570 N N . MET A 1 70 ? 8.398 -5.556 -26.296 1.00 85.25 70 MET A N 1
ATOM 571 C CA . MET A 1 70 ? 7.022 -5.822 -25.891 1.00 85.25 70 MET A CA 1
ATOM 572 C C . MET A 1 70 ? 6.970 -6.637 -24.598 1.00 85.25 70 MET A C 1
ATOM 574 O O . MET A 1 70 ? 6.241 -6.268 -23.685 1.00 85.25 70 MET A O 1
ATOM 578 N N . ASP A 1 71 ? 7.781 -7.690 -24.488 1.00 85.00 71 ASP A N 1
ATOM 579 C CA . ASP A 1 71 ? 7.805 -8.555 -23.303 1.00 85.00 71 ASP A CA 1
ATOM 580 C C . ASP A 1 71 ? 8.223 -7.784 -22.039 1.00 85.00 71 ASP A C 1
ATOM 582 O O . ASP A 1 71 ? 7.689 -8.015 -20.956 1.00 85.00 71 ASP A O 1
ATOM 586 N N . THR A 1 72 ? 9.150 -6.832 -22.165 1.00 81.81 72 THR A N 1
ATOM 587 C CA . THR A 1 72 ? 9.682 -6.099 -21.010 1.00 81.81 72 THR A CA 1
ATOM 588 C C . THR A 1 72 ? 8.976 -4.779 -20.726 1.00 81.81 72 THR A C 1
ATOM 590 O O . THR A 1 72 ? 8.907 -4.369 -19.570 1.00 81.81 72 THR A O 1
ATOM 593 N N . PHE A 1 73 ? 8.501 -4.049 -21.735 1.00 82.06 73 PHE A N 1
ATOM 594 C CA . PHE A 1 73 ? 7.891 -2.724 -21.544 1.00 82.06 73 PHE A CA 1
ATOM 595 C C . PHE A 1 73 ? 6.408 -2.671 -21.902 1.00 82.06 73 PHE A C 1
ATOM 597 O O . PHE A 1 73 ? 5.762 -1.695 -21.544 1.00 82.06 73 PHE A O 1
ATOM 604 N N . GLY A 1 74 ? 5.859 -3.688 -22.569 1.00 85.81 74 GLY A N 1
ATOM 605 C CA . GLY A 1 74 ? 4.446 -3.725 -22.956 1.00 85.81 74 GLY A CA 1
ATOM 606 C C . GLY A 1 74 ? 4.084 -2.796 -24.116 1.00 85.81 74 GLY A C 1
ATOM 607 O O . GLY A 1 74 ? 2.902 -2.626 -24.408 1.00 85.81 74 GLY A O 1
ATOM 608 N N . TYR A 1 75 ? 5.078 -2.211 -24.790 1.00 84.94 75 TYR A N 1
ATOM 609 C CA . TYR A 1 75 ? 4.865 -1.285 -25.898 1.00 84.94 75 TYR A CA 1
ATOM 610 C C . TYR A 1 75 ? 5.351 -1.866 -27.227 1.00 84.94 75 TYR A C 1
ATOM 612 O O . TYR A 1 75 ? 6.427 -2.463 -27.325 1.00 84.94 75 TYR A O 1
ATOM 620 N N . THR A 1 76 ? 4.570 -1.623 -28.278 1.00 83.81 76 THR A N 1
ATOM 621 C CA . THR A 1 76 ? 4.959 -1.847 -29.679 1.00 83.81 76 THR A CA 1
ATOM 622 C C . THR A 1 76 ? 4.887 -0.527 -30.441 1.00 83.81 76 THR A C 1
ATOM 624 O O . THR A 1 76 ? 4.274 0.417 -29.957 1.00 83.81 76 THR A O 1
ATOM 627 N N . ASN A 1 77 ? 5.462 -0.454 -31.648 1.00 85.31 77 ASN A N 1
ATOM 628 C CA . ASN A 1 77 ? 5.309 0.737 -32.500 1.00 85.31 77 ASN A CA 1
ATOM 629 C C . ASN A 1 77 ? 3.837 1.072 -32.798 1.00 85.31 77 ASN A C 1
ATOM 631 O O . ASN A 1 77 ? 3.521 2.235 -33.008 1.00 85.31 77 ASN A O 1
ATOM 635 N N . ASP A 1 78 ? 2.953 0.069 -32.819 1.00 83.81 78 ASP A N 1
ATOM 636 C CA . ASP A 1 78 ? 1.528 0.255 -33.115 1.00 83.81 78 ASP A CA 1
ATOM 637 C C . ASP A 1 78 ? 0.713 0.615 -31.859 1.00 83.81 78 ASP A C 1
ATOM 639 O O . ASP A 1 78 ? -0.307 1.292 -31.946 1.00 83.81 78 ASP A O 1
ATOM 643 N N . VAL A 1 79 ? 1.167 0.183 -30.676 1.00 83.38 79 VAL A N 1
ATOM 644 C CA . VAL A 1 79 ? 0.524 0.432 -29.371 1.00 83.38 79 VAL A CA 1
ATOM 645 C C . VAL A 1 79 ? 1.416 1.367 -28.545 1.00 83.38 79 VAL A C 1
ATOM 647 O O . VAL A 1 79 ? 1.957 1.013 -27.497 1.00 83.38 79 VAL A O 1
ATOM 650 N N . ASN A 1 80 ? 1.629 2.534 -29.154 1.00 84.38 80 ASN A N 1
ATOM 651 C CA . ASN A 1 80 ? 2.408 3.705 -28.759 1.00 84.38 80 ASN A CA 1
ATOM 652 C C . ASN A 1 80 ? 1.729 4.754 -27.842 1.00 84.38 80 ASN A C 1
ATOM 654 O O . ASN A 1 80 ? 1.144 5.658 -28.440 1.00 84.38 80 ASN A O 1
ATOM 658 N N . PRO A 1 81 ? 1.783 4.784 -26.490 1.00 87.44 81 PRO A N 1
ATOM 659 C CA . PRO A 1 81 ? 1.187 5.910 -25.746 1.00 87.44 81 PRO A CA 1
ATOM 660 C C . PRO A 1 81 ? 1.855 7.271 -26.019 1.00 87.44 81 PRO A C 1
ATOM 662 O O . PRO A 1 81 ? 1.228 8.306 -25.814 1.00 87.44 81 PRO A O 1
ATOM 665 N N . PHE A 1 82 ? 3.102 7.293 -26.500 1.00 83.31 82 PHE A N 1
ATOM 666 C CA . PHE A 1 82 ? 3.848 8.520 -26.802 1.00 83.31 82 PHE A CA 1
ATOM 667 C C . PHE A 1 82 ? 3.650 9.027 -28.241 1.00 83.31 82 PHE A C 1
ATOM 669 O O . PHE A 1 82 ? 4.246 10.033 -28.622 1.00 83.31 82 PHE A O 1
ATOM 676 N N . GLY A 1 83 ? 2.828 8.343 -29.049 1.00 85.12 83 GLY A N 1
ATOM 677 C CA . GLY A 1 83 ? 2.530 8.744 -30.428 1.00 85.12 83 GLY A CA 1
ATOM 678 C C . GLY A 1 83 ? 3.720 8.661 -31.390 1.00 85.12 83 GLY A C 1
ATOM 679 O O . GLY A 1 83 ? 3.662 9.213 -32.488 1.00 85.12 83 GLY A O 1
ATOM 680 N N . ASP A 1 84 ? 4.805 7.988 -31.003 1.00 85.06 84 ASP A N 1
ATOM 681 C CA . ASP A 1 84 ? 5.929 7.733 -31.896 1.00 85.06 84 ASP A CA 1
ATOM 682 C C . ASP A 1 84 ? 5.685 6.458 -32.730 1.00 85.06 84 ASP A C 1
ATOM 684 O O . ASP A 1 84 ? 5.078 5.491 -32.267 1.00 85.06 84 ASP A O 1
ATOM 688 N N . SER A 1 85 ? 6.169 6.460 -33.975 1.00 85.06 85 SER A N 1
ATOM 689 C CA . SER A 1 85 ? 6.038 5.331 -34.909 1.00 85.06 85 SER A CA 1
ATOM 690 C C . SER A 1 85 ? 7.243 4.380 -34.907 1.00 85.06 85 SER A C 1
ATOM 692 O O . SER A 1 85 ? 7.230 3.361 -35.597 1.00 85.06 85 SER A O 1
ATOM 694 N N . ASN A 1 86 ? 8.321 4.738 -34.201 1.00 84.75 86 ASN A N 1
ATOM 695 C CA . ASN A 1 86 ? 9.642 4.107 -34.316 1.00 84.75 86 ASN A CA 1
ATOM 696 C C . ASN A 1 86 ? 10.238 3.690 -32.959 1.00 84.75 86 ASN A C 1
ATOM 698 O O . ASN A 1 86 ? 11.453 3.487 -32.885 1.00 84.75 86 ASN A O 1
ATOM 702 N N . LEU A 1 87 ? 9.423 3.522 -31.912 1.00 82.94 87 LEU A N 1
ATOM 703 C CA . LEU A 1 87 ? 9.820 3.109 -30.558 1.00 82.94 87 LEU A CA 1
ATOM 704 C C . LEU A 1 87 ? 10.831 1.954 -30.541 1.00 82.94 87 LEU A C 1
ATOM 706 O O . LEU A 1 87 ? 11.775 1.905 -29.753 1.00 82.94 87 LEU A O 1
ATOM 710 N N . THR A 1 88 ? 10.656 1.001 -31.453 1.00 82.12 88 THR A N 1
ATOM 711 C CA . THR A 1 88 ? 11.446 -0.226 -31.511 1.00 82.12 88 THR A CA 1
ATOM 712 C C . THR A 1 88 ? 12.762 -0.070 -32.256 1.00 82.12 88 THR A C 1
ATOM 714 O O . THR A 1 88 ? 13.522 -1.038 -32.344 1.00 82.12 88 THR A O 1
ATOM 717 N N . GLN A 1 89 ? 13.093 1.107 -32.784 1.00 82.69 89 GLN A N 1
ATOM 718 C CA . GLN A 1 89 ? 14.390 1.396 -33.402 1.00 82.69 89 GLN A CA 1
ATOM 719 C C . GLN A 1 89 ? 15.348 2.035 -32.392 1.00 82.69 89 GLN A C 1
ATOM 721 O O . GLN A 1 89 ? 14.934 2.661 -31.422 1.00 82.69 89 GLN A O 1
ATOM 726 N N . LYS A 1 90 ? 16.658 1.806 -32.556 1.00 81.50 90 LYS A N 1
ATOM 727 C CA . LYS A 1 90 ? 17.652 2.454 -31.690 1.00 81.50 90 LYS A CA 1
ATOM 728 C C . LYS A 1 90 ? 17.720 3.930 -32.064 1.00 81.50 90 LYS A C 1
ATOM 730 O O . LYS A 1 90 ? 17.775 4.254 -33.250 1.00 81.50 90 LYS A O 1
ATOM 735 N N . PHE A 1 91 ? 17.747 4.803 -31.064 1.00 84.94 91 PHE A N 1
ATOM 736 C CA . PHE A 1 91 ? 17.978 6.221 -31.296 1.00 84.94 91 PHE A CA 1
ATOM 737 C C . PHE A 1 91 ? 19.379 6.429 -31.882 1.00 84.94 91 PHE A C 1
ATOM 739 O O . PHE A 1 91 ? 20.361 5.868 -31.392 1.00 84.94 91 PHE A O 1
ATOM 746 N N . VAL A 1 92 ? 19.464 7.235 -32.937 1.00 83.00 92 VAL A N 1
ATOM 747 C CA . VAL A 1 92 ? 20.722 7.581 -33.599 1.00 83.00 92 VAL A CA 1
ATOM 748 C C . VAL A 1 92 ? 20.784 9.087 -33.754 1.00 83.00 92 VAL A C 1
ATOM 750 O O . VAL A 1 92 ? 19.884 9.706 -34.327 1.00 83.00 92 VAL A O 1
ATOM 753 N N . TRP A 1 93 ? 21.880 9.683 -33.295 1.00 87.12 93 TRP A N 1
ATOM 754 C CA . TRP A 1 93 ? 22.109 11.109 -33.461 1.00 87.12 93 TRP A CA 1
ATOM 755 C C . TRP A 1 93 ? 22.662 11.392 -34.861 1.00 87.12 93 TRP A C 1
ATOM 757 O O . TRP A 1 93 ? 23.857 11.603 -35.042 1.00 87.12 93 TRP A O 1
ATOM 767 N N . ARG A 1 94 ? 21.769 11.435 -35.857 1.00 85.88 94 ARG A N 1
ATOM 768 C CA . ARG A 1 94 ? 22.137 11.560 -37.282 1.00 85.88 94 ARG A CA 1
ATOM 769 C C . ARG A 1 94 ? 23.098 12.717 -37.564 1.00 85.88 94 ARG A C 1
ATOM 771 O O . ARG A 1 94 ? 24.143 12.499 -38.153 1.00 85.88 94 ARG A O 1
ATOM 778 N N . LYS A 1 95 ? 22.816 13.916 -37.037 1.00 89.25 95 LYS A N 1
ATOM 779 C CA . LYS A 1 95 ? 23.686 15.098 -37.200 1.00 89.25 95 LYS A CA 1
ATOM 780 C C . LYS A 1 95 ? 25.114 14.869 -36.688 1.00 89.25 95 LYS A C 1
ATOM 782 O O . LYS A 1 95 ? 26.066 15.346 -37.297 1.00 89.25 95 LYS A O 1
ATOM 787 N N . LYS A 1 96 ? 25.265 14.146 -35.575 1.00 84.81 96 LYS A N 1
ATOM 788 C CA . LYS A 1 96 ? 26.573 13.795 -35.012 1.00 84.81 96 LYS A CA 1
ATOM 789 C C . LYS A 1 96 ? 27.278 12.754 -35.876 1.00 84.81 96 LYS A C 1
ATOM 791 O O . LYS A 1 96 ? 28.466 12.903 -36.139 1.00 84.81 96 LYS A O 1
ATOM 796 N N . ASP A 1 97 ? 26.553 11.735 -36.327 1.00 82.25 97 ASP A N 1
ATOM 797 C CA . ASP A 1 97 ? 27.105 10.711 -37.213 1.00 82.25 97 ASP A CA 1
ATOM 798 C C . ASP A 1 97 ? 27.561 11.311 -38.546 1.00 82.25 97 ASP A C 1
ATOM 800 O O . ASP A 1 97 ? 28.628 10.964 -39.042 1.00 82.25 97 ASP A O 1
ATOM 804 N N . ASP A 1 98 ? 26.795 12.241 -39.111 1.00 84.31 98 ASP A N 1
ATOM 805 C CA . ASP A 1 98 ? 27.136 12.900 -40.371 1.00 84.31 98 ASP A CA 1
ATOM 806 C C . ASP A 1 98 ? 28.339 13.841 -40.210 1.00 84.31 98 ASP A C 1
ATOM 808 O O . ASP A 1 98 ? 29.238 13.829 -41.050 1.00 84.31 98 ASP A O 1
ATOM 812 N N . ALA A 1 99 ? 28.438 14.562 -39.086 1.00 84.88 99 ALA A N 1
ATOM 813 C CA . ALA A 1 99 ? 29.629 15.344 -38.748 1.00 84.88 99 ALA A CA 1
ATOM 814 C C . ALA A 1 99 ? 30.881 14.464 -38.549 1.00 84.88 99 ALA A C 1
ATOM 816 O O . ALA A 1 99 ? 31.967 14.832 -38.989 1.00 84.88 99 ALA A O 1
ATOM 817 N N . ALA A 1 100 ? 30.737 13.285 -37.932 1.00 79.06 100 ALA A N 1
ATOM 818 C CA . ALA A 1 100 ? 31.834 12.334 -37.736 1.00 79.06 100 ALA A CA 1
ATOM 819 C C . ALA A 1 100 ? 32.292 11.663 -39.044 1.00 79.06 100 ALA A C 1
ATOM 821 O O . ALA A 1 100 ? 33.475 11.363 -39.204 1.00 79.06 100 ALA A O 1
ATOM 822 N N . LYS A 1 101 ? 31.375 11.437 -39.994 1.00 78.69 101 LYS A N 1
ATOM 823 C CA . LYS A 1 101 ? 31.722 10.987 -41.353 1.00 78.69 101 LYS A CA 1
ATOM 824 C C . LYS A 1 101 ? 32.468 12.078 -42.121 1.00 78.69 101 LYS A C 1
ATOM 826 O O . LYS A 1 101 ? 33.457 11.776 -42.781 1.00 78.69 101 LYS A O 1
ATOM 831 N N . ALA A 1 102 ? 32.015 13.330 -42.016 1.00 80.94 102 ALA A N 1
ATOM 832 C CA . ALA A 1 102 ? 32.625 14.470 -42.699 1.00 80.94 102 ALA A CA 1
ATOM 833 C C . ALA A 1 102 ? 34.044 14.784 -42.192 1.00 80.94 102 ALA A C 1
ATOM 835 O O . ALA A 1 102 ? 34.894 15.188 -42.977 1.00 80.94 102 ALA A O 1
ATOM 836 N N . SER A 1 103 ? 34.331 14.552 -40.907 1.00 80.56 103 SER A N 1
ATOM 837 C CA . SER A 1 103 ? 35.661 14.765 -40.320 1.00 80.56 103 SER A CA 1
ATOM 838 C C . SER A 1 103 ? 36.661 13.626 -40.572 1.00 80.56 103 SER A C 1
ATOM 840 O O . SER A 1 103 ? 37.726 13.602 -39.959 1.00 80.56 103 SER A O 1
ATOM 842 N N . GLY A 1 104 ? 36.329 12.642 -41.419 1.00 68.50 104 GLY A N 1
ATOM 843 C CA . GLY A 1 104 ? 37.173 11.466 -41.676 1.00 68.50 104 GLY A CA 1
ATOM 844 C C . GLY A 1 104 ? 37.265 10.485 -40.496 1.00 68.50 104 GLY A C 1
ATOM 845 O O . GLY A 1 104 ? 37.784 9.382 -40.644 1.00 68.50 104 GLY A O 1
ATOM 846 N N . GLY A 1 105 ? 36.689 10.831 -39.340 1.00 61.16 105 GLY A N 1
ATOM 847 C CA . GLY A 1 105 ? 36.587 10.001 -38.140 1.00 61.16 105 GLY A CA 1
ATOM 848 C C . GLY A 1 105 ? 35.457 8.971 -38.200 1.00 61.16 105 GLY A C 1
ATOM 849 O O . GLY A 1 105 ? 34.876 8.634 -37.166 1.00 61.16 105 GLY A O 1
ATOM 850 N N . GLY A 1 106 ? 35.127 8.463 -39.392 1.00 52.62 106 GLY A N 1
ATOM 851 C CA . GLY A 1 106 ? 34.020 7.536 -39.663 1.00 52.62 106 GLY A CA 1
ATOM 852 C C . GLY A 1 106 ? 34.213 6.118 -39.111 1.00 52.62 106 GLY A C 1
ATOM 853 O O . GLY A 1 106 ? 33.771 5.149 -39.720 1.00 52.62 106 GLY A O 1
ATOM 854 N N . GLY A 1 107 ? 34.892 5.971 -37.976 1.00 50.91 107 GLY A N 1
ATOM 855 C CA . GLY A 1 107 ? 35.409 4.697 -37.504 1.00 50.91 107 GLY A CA 1
ATOM 856 C C . GLY A 1 107 ? 35.335 4.520 -35.998 1.00 50.91 107 GLY A C 1
ATOM 857 O O . GLY A 1 107 ? 36.285 4.013 -35.406 1.00 50.91 107 GLY A O 1
ATOM 858 N N . LYS A 1 108 ? 34.203 4.824 -35.345 1.00 55.56 108 LYS A N 1
ATOM 859 C CA . LYS A 1 108 ? 33.903 4.010 -34.159 1.00 55.56 108 LYS A CA 1
ATOM 860 C C . LYS A 1 108 ? 33.696 2.602 -34.710 1.00 55.56 108 LYS A C 1
ATOM 862 O O . LYS A 1 108 ? 32.713 2.396 -35.418 1.00 55.56 108 LYS A O 1
ATOM 867 N N . ARG A 1 109 ? 34.666 1.692 -34.489 1.00 54.44 109 ARG A N 1
ATOM 868 C CA . ARG A 1 109 ? 34.606 0.279 -34.917 1.00 54.44 109 ARG A CA 1
ATOM 869 C C . ARG A 1 109 ? 33.165 -0.167 -34.761 1.00 54.44 109 ARG A C 1
ATOM 871 O O . ARG A 1 109 ? 32.659 -0.110 -33.639 1.00 54.44 109 ARG A O 1
ATOM 878 N N . LEU A 1 110 ? 32.509 -0.509 -35.873 1.00 57.47 110 LEU A N 1
ATOM 879 C CA . LEU A 1 110 ? 31.156 -1.041 -35.846 1.00 57.47 110 LEU A CA 1
ATOM 880 C C . LEU A 1 110 ? 31.206 -2.177 -34.832 1.00 57.47 110 LEU A C 1
ATOM 882 O O . LEU A 1 110 ? 31.884 -3.180 -35.075 1.00 57.47 110 LEU A O 1
ATOM 886 N N . LYS A 1 111 ? 30.624 -1.954 -33.643 1.00 62.75 111 LYS A N 1
ATOM 887 C CA . LYS A 1 111 ? 30.631 -2.976 -32.601 1.00 62.75 111 LYS A CA 1
ATOM 888 C C . LYS A 1 111 ? 30.083 -4.213 -33.274 1.00 62.75 111 LYS A C 1
ATOM 890 O O . LYS A 1 111 ? 29.110 -4.118 -34.032 1.00 62.75 111 LYS A O 1
ATOM 895 N N . SER A 1 112 ? 30.740 -5.348 -33.065 1.00 70.75 112 SER A N 1
ATOM 896 C CA . SER A 1 112 ? 30.228 -6.574 -33.664 1.00 70.75 112 SER A CA 1
ATOM 897 C C . SER A 1 112 ? 28.756 -6.704 -33.264 1.00 70.75 112 SER A C 1
ATOM 899 O O . SER A 1 112 ? 28.395 -6.359 -32.137 1.00 70.75 112 SER A O 1
ATOM 901 N N . LEU A 1 113 ? 27.892 -7.163 -34.172 1.00 69.19 113 LEU A N 1
ATOM 902 C CA . LEU A 1 113 ? 26.458 -7.308 -33.880 1.00 69.19 113 LEU A CA 1
ATOM 903 C C . LEU A 1 113 ? 26.219 -8.064 -32.558 1.00 69.19 113 LEU A C 1
ATOM 905 O O . LEU A 1 113 ? 25.285 -7.758 -31.829 1.00 69.19 113 LEU A O 1
ATOM 909 N N . ARG A 1 114 ? 27.132 -8.983 -32.214 1.00 74.44 114 ARG A N 1
ATOM 910 C CA . ARG A 1 114 ? 27.163 -9.709 -30.939 1.00 74.44 114 ARG A CA 1
ATOM 911 C C . ARG A 1 114 ? 27.399 -8.811 -29.722 1.00 74.44 114 ARG A C 1
ATOM 913 O O . ARG A 1 114 ? 26.692 -8.961 -28.740 1.00 74.44 114 ARG A O 1
ATOM 920 N N . GLN A 1 115 ? 28.357 -7.886 -29.778 1.00 82.19 115 GLN A N 1
ATOM 921 C CA . GLN A 1 115 ? 28.614 -6.943 -28.680 1.00 82.19 115 GLN A CA 1
ATOM 922 C C . GLN A 1 115 ? 27.425 -6.006 -28.455 1.00 82.19 115 GLN A C 1
ATOM 924 O O . GLN A 1 115 ? 27.048 -5.761 -27.318 1.00 82.19 115 GLN A O 1
ATOM 929 N N . ALA A 1 116 ? 26.801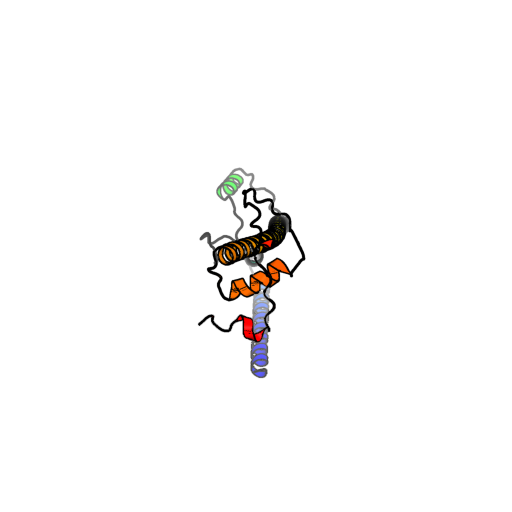 -5.518 -29.530 1.00 77.69 116 ALA A N 1
ATOM 930 C CA . ALA A 1 116 ? 25.621 -4.663 -29.414 1.00 77.69 116 ALA 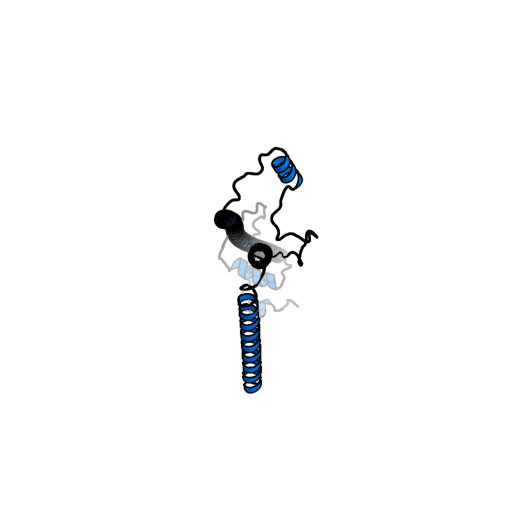A CA 1
ATOM 931 C C . ALA A 1 116 ? 24.400 -5.415 -28.848 1.00 77.69 116 ALA A C 1
ATOM 933 O O . ALA A 1 116 ? 23.630 -4.830 -28.094 1.00 77.69 116 ALA A O 1
ATOM 934 N N . ASP A 1 117 ? 24.226 -6.693 -29.202 1.00 80.31 117 ASP A N 1
ATOM 935 C CA . ASP A 1 117 ? 23.178 -7.550 -28.631 1.00 80.31 117 ASP A CA 1
ATOM 936 C C . ASP A 1 117 ? 23.432 -7.830 -27.131 1.00 80.31 117 ASP A C 1
ATOM 938 O O . ASP A 1 117 ? 22.484 -7.824 -26.350 1.00 80.31 117 ASP A O 1
ATOM 942 N N . GLN A 1 118 ? 24.692 -8.036 -26.721 1.00 85.56 118 GLN A N 1
ATOM 943 C CA . GLN A 1 118 ? 25.073 -8.252 -25.315 1.00 85.56 118 GLN A CA 1
ATOM 944 C C . GLN A 1 118 ? 24.8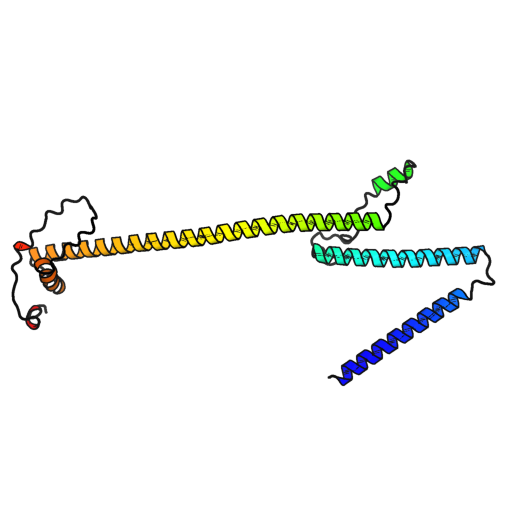57 -7.009 -24.447 1.00 85.56 118 GLN A C 1
ATOM 946 O O . GLN A 1 118 ? 24.358 -7.119 -23.333 1.00 85.56 118 GLN A O 1
ATOM 951 N N . GLU A 1 119 ? 25.217 -5.828 -24.953 1.00 86.38 119 GLU A N 1
ATOM 952 C CA . GLU A 1 119 ? 24.972 -4.560 -24.256 1.00 86.38 119 GLU A CA 1
ATOM 953 C C . GLU A 1 119 ? 23.472 -4.305 -24.066 1.00 86.38 119 GLU A C 1
ATOM 955 O O . GLU A 1 119 ? 23.054 -3.901 -22.983 1.00 86.38 119 GLU A O 1
ATOM 960 N N . ASP A 1 120 ? 22.658 -4.577 -25.095 1.00 82.44 120 ASP A N 1
ATOM 961 C CA . ASP A 1 120 ? 21.202 -4.475 -24.985 1.00 82.44 120 ASP A CA 1
ATOM 962 C C . ASP A 1 120 ? 20.675 -5.437 -23.908 1.00 82.44 120 ASP A C 1
ATOM 964 O O . ASP A 1 120 ? 19.868 -5.040 -23.083 1.00 82.44 120 ASP A O 1
ATOM 968 N N . GLU A 1 121 ? 21.130 -6.690 -23.880 1.00 86.12 121 GLU A N 1
ATOM 969 C CA . GLU A 1 121 ? 20.694 -7.677 -22.882 1.00 86.12 121 GLU A CA 1
ATOM 970 C C . GLU A 1 121 ? 21.100 -7.296 -21.451 1.00 86.12 121 GLU A C 1
ATOM 972 O O . GLU A 1 121 ? 20.277 -7.386 -20.540 1.00 86.12 121 GLU A O 1
ATOM 977 N N . ALA A 1 122 ? 22.321 -6.790 -21.261 1.00 89.19 122 ALA A N 1
ATOM 978 C CA . ALA A 1 122 ? 22.794 -6.303 -19.967 1.00 89.19 122 ALA A CA 1
ATOM 979 C C . ALA A 1 122 ? 21.954 -5.124 -19.449 1.00 89.19 122 ALA A C 1
ATOM 981 O O . ALA A 1 122 ? 21.572 -5.108 -18.280 1.00 89.19 122 ALA A O 1
ATOM 982 N N . LEU A 1 123 ? 21.610 -4.173 -20.324 1.00 87.88 123 LEU A N 1
ATOM 983 C CA . LEU A 1 123 ? 20.757 -3.038 -19.969 1.00 87.88 123 LEU A CA 1
ATOM 984 C C . LEU A 1 123 ? 19.357 -3.495 -19.531 1.00 87.88 123 LEU A C 1
ATOM 986 O O . LEU A 1 123 ? 18.802 -2.976 -18.565 1.00 87.88 123 LEU A O 1
ATOM 990 N N . MET A 1 124 ? 18.777 -4.472 -20.230 1.00 86.31 124 MET A N 1
ATOM 991 C CA . MET A 1 124 ? 17.448 -4.995 -19.894 1.00 86.31 124 MET A CA 1
ATOM 992 C C . MET A 1 124 ? 17.465 -5.702 -18.535 1.00 86.31 124 MET A C 1
ATOM 994 O O . MET A 1 124 ? 16.583 -5.456 -17.713 1.00 86.31 124 MET A O 1
ATOM 998 N N . ALA A 1 125 ? 18.507 -6.492 -18.261 1.00 89.88 125 ALA A N 1
ATOM 999 C CA . ALA A 1 125 ? 18.701 -7.138 -16.965 1.00 89.88 125 ALA A CA 1
ATOM 1000 C C . ALA A 1 125 ? 18.877 -6.119 -15.823 1.00 89.88 125 ALA A C 1
ATOM 1002 O O . ALA A 1 125 ? 18.340 -6.306 -14.730 1.00 89.88 125 ALA A O 1
ATOM 1003 N N . GLU A 1 126 ? 19.579 -5.008 -16.067 1.00 92.75 126 GLU A N 1
ATOM 1004 C CA . GLU A 1 126 ? 19.710 -3.921 -15.092 1.00 92.75 126 GLU A CA 1
ATOM 1005 C C . GLU A 1 126 ? 18.352 -3.270 -14.784 1.00 92.75 126 GLU A C 1
ATOM 1007 O O . GLU A 1 126 ? 18.001 -3.081 -13.615 1.00 92.75 126 GLU A O 1
ATOM 1012 N N . ILE A 1 127 ? 17.551 -2.987 -15.817 1.00 90.19 127 ILE A N 1
ATOM 1013 C CA . ILE A 1 127 ? 16.199 -2.428 -15.671 1.00 90.19 127 ILE A CA 1
ATOM 1014 C C . ILE A 1 127 ? 15.295 -3.381 -14.880 1.00 90.19 127 ILE A C 1
ATOM 1016 O O . ILE A 1 127 ? 14.574 -2.942 -13.979 1.00 90.19 127 ILE A O 1
ATOM 1020 N N . GLU A 1 128 ? 15.342 -4.680 -15.170 1.00 90.25 128 GLU A N 1
ATOM 1021 C CA . GLU A 1 128 ? 14.609 -5.703 -14.419 1.00 90.25 128 GLU A CA 1
ATOM 1022 C C . GLU A 1 128 ? 15.064 -5.770 -12.957 1.00 90.25 128 GLU A C 1
ATOM 1024 O O . GLU A 1 128 ? 14.225 -5.802 -12.056 1.00 90.25 128 GLU A O 1
ATOM 1029 N N . GLY A 1 129 ? 16.370 -5.683 -12.692 1.00 94.56 129 GLY A N 1
ATOM 1030 C CA . GLY A 1 129 ? 16.912 -5.628 -11.333 1.00 94.56 129 GLY A CA 1
ATOM 1031 C C . GLY A 1 129 ? 16.472 -4.383 -10.553 1.00 94.56 129 GLY A C 1
ATOM 1032 O O . GLY A 1 129 ? 16.200 -4.459 -9.354 1.00 94.56 129 GLY A O 1
ATOM 1033 N N . VAL A 1 130 ? 16.359 -3.223 -11.211 1.00 94.00 130 VAL A N 1
ATOM 1034 C CA . VAL A 1 130 ? 15.785 -2.009 -10.601 1.00 94.00 130 VAL A CA 1
ATOM 1035 C C . VAL A 1 130 ? 14.302 -2.205 -10.288 1.00 94.00 130 VAL A C 1
ATOM 1037 O O . VAL A 1 130 ? 13.862 -1.838 -9.199 1.00 94.00 130 VAL A O 1
ATOM 1040 N N . ARG A 1 131 ? 13.529 -2.789 -11.211 1.00 92.69 131 ARG A N 1
ATOM 1041 C CA . ARG A 1 131 ? 12.104 -3.077 -10.989 1.00 92.69 131 ARG A CA 1
ATOM 1042 C C . ARG A 1 131 ? 11.894 -4.053 -9.843 1.00 92.69 131 ARG A C 1
ATOM 1044 O O . ARG A 1 131 ? 11.034 -3.797 -9.010 1.00 92.69 131 ARG A O 1
ATOM 1051 N N . ARG A 1 132 ? 12.707 -5.109 -9.761 1.00 93.69 132 ARG A N 1
ATOM 1052 C CA . ARG A 1 132 ? 12.647 -6.080 -8.666 1.00 93.69 132 ARG A CA 1
ATOM 1053 C C . AR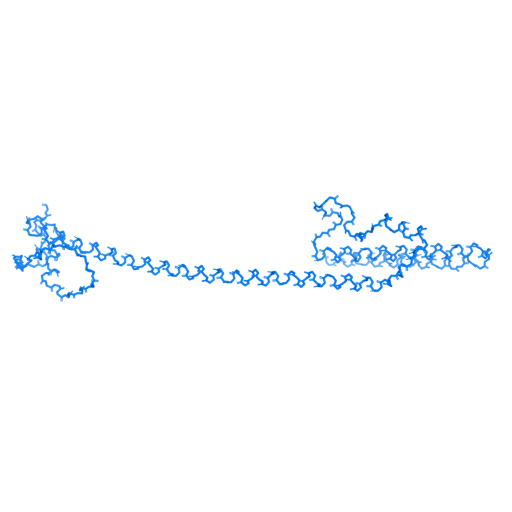G A 1 132 ? 12.867 -5.404 -7.316 1.00 93.69 132 ARG A C 1
ATOM 1055 O O . ARG A 1 132 ? 12.024 -5.542 -6.450 1.00 93.69 132 ARG A O 1
ATOM 1062 N N . ARG A 1 133 ? 13.897 -4.560 -7.187 1.00 95.19 133 ARG A N 1
ATOM 1063 C CA . ARG A 1 133 ? 14.155 -3.798 -5.948 1.00 95.19 133 ARG A CA 1
ATOM 1064 C C . ARG A 1 133 ? 13.035 -2.828 -5.565 1.00 95.19 133 ARG A C 1
ATOM 1066 O O . ARG A 1 133 ? 12.865 -2.525 -4.390 1.00 95.19 133 ARG A O 1
ATOM 1073 N N . ARG A 1 134 ? 12.315 -2.268 -6.542 1.00 95.56 134 ARG A N 1
ATOM 1074 C CA . ARG A 1 134 ? 11.135 -1.429 -6.263 1.00 95.56 134 ARG A CA 1
ATOM 1075 C C . ARG A 1 134 ? 9.982 -2.278 -5.757 1.00 95.56 134 ARG A C 1
ATOM 1077 O O . ARG A 1 134 ? 9.417 -1.936 -4.733 1.00 95.56 134 ARG A O 1
ATOM 1084 N N . LYS A 1 135 ? 9.713 -3.387 -6.445 1.00 94.94 135 LYS A N 1
ATOM 1085 C CA . LYS A 1 135 ? 8.675 -4.338 -6.069 1.00 94.94 135 LYS A CA 1
ATOM 1086 C C . LYS A 1 135 ? 8.923 -4.919 -4.673 1.00 94.94 135 LYS A C 1
ATOM 1088 O O . LYS A 1 135 ? 8.015 -4.888 -3.866 1.00 94.94 135 LYS A O 1
ATOM 1093 N N . GLU A 1 136 ? 10.153 -5.337 -4.371 1.00 94.88 136 GLU A N 1
ATOM 1094 C CA . GLU A 1 136 ? 10.559 -5.816 -3.040 1.00 94.88 136 GLU A CA 1
ATOM 1095 C C . GLU A 1 136 ? 10.279 -4.753 -1.962 1.00 94.88 136 GLU A C 1
ATOM 1097 O O . GLU A 1 136 ? 9.646 -5.048 -0.959 1.00 94.88 136 GLU A O 1
ATOM 1102 N N . ARG A 1 137 ? 10.651 -3.484 -2.197 1.00 96.56 137 ARG A N 1
ATOM 1103 C CA . ARG A 1 137 ? 10.368 -2.394 -1.246 1.00 96.56 137 ARG A CA 1
ATOM 1104 C C . ARG A 1 137 ? 8.870 -2.116 -1.083 1.00 96.56 137 ARG A C 1
ATOM 1106 O O . ARG A 1 137 ? 8.431 -1.780 0.009 1.00 96.56 137 ARG A O 1
ATOM 1113 N N . GLU A 1 138 ? 8.108 -2.171 -2.171 1.00 95.56 138 GLU A N 1
ATOM 1114 C CA . GLU A 1 138 ? 6.653 -1.982 -2.142 1.00 95.56 138 GLU A CA 1
ATOM 1115 C C . GLU A 1 138 ? 5.964 -3.125 -1.387 1.00 95.56 138 GLU A C 1
ATOM 1117 O O . GLU A 1 138 ? 5.063 -2.863 -0.599 1.00 95.56 138 GLU A O 1
ATOM 1122 N N . GLU A 1 139 ? 6.419 -4.366 -1.572 1.00 96.62 139 GLU A N 1
ATOM 1123 C CA . GLU A 1 139 ? 5.934 -5.542 -0.842 1.00 96.62 139 GLU A CA 1
ATOM 1124 C C . GLU A 1 139 ? 6.273 -5.448 0.653 1.00 96.62 139 GLU A C 1
ATOM 1126 O O . GLU A 1 139 ? 5.377 -5.583 1.480 1.00 96.62 139 GLU A O 1
ATOM 1131 N N . GLU A 1 140 ? 7.517 -5.112 1.010 1.00 94.38 140 GLU A N 1
ATOM 1132 C CA . GLU A 1 140 ? 7.921 -4.895 2.408 1.00 94.38 140 GLU A CA 1
ATOM 1133 C C . GLU A 1 140 ? 7.109 -3.774 3.076 1.00 94.38 140 GLU A C 1
ATOM 1135 O O . GLU A 1 140 ? 6.666 -3.910 4.217 1.00 94.38 140 GLU A O 1
ATOM 1140 N N . LEU A 1 141 ? 6.886 -2.658 2.372 1.00 96.50 141 LEU A N 1
ATOM 1141 C CA . LEU A 1 141 ? 6.093 -1.548 2.897 1.00 96.50 141 LEU A CA 1
ATOM 1142 C C . LEU A 1 141 ? 4.622 -1.943 3.075 1.00 96.50 141 LEU A C 1
ATOM 1144 O O . LEU A 1 141 ? 4.029 -1.589 4.091 1.00 96.50 141 LEU A O 1
ATOM 1148 N N . ALA A 1 142 ? 4.057 -2.694 2.128 1.00 96.88 142 ALA A N 1
ATOM 1149 C CA . ALA A 1 142 ? 2.689 -3.190 2.211 1.00 96.88 142 ALA A CA 1
ATOM 1150 C C . ALA A 1 142 ? 2.511 -4.199 3.356 1.00 96.88 142 ALA A C 1
ATOM 1152 O O . ALA A 1 142 ? 1.501 -4.161 4.052 1.00 96.88 142 ALA A O 1
ATOM 1153 N N . GLU A 1 143 ? 3.487 -5.080 3.596 1.00 95.75 143 GLU A N 1
ATOM 1154 C CA . GLU A 1 143 ? 3.468 -5.998 4.742 1.00 95.75 143 GLU A CA 1
ATOM 1155 C C . GLU A 1 143 ? 3.551 -5.242 6.072 1.00 95.75 143 GLU A C 1
ATOM 1157 O O . GLU A 1 143 ? 2.781 -5.521 6.994 1.00 95.75 143 GLU A O 1
ATOM 1162 N N . MET A 1 144 ? 4.431 -4.242 6.159 1.00 95.25 144 MET A N 1
ATOM 1163 C CA . MET A 1 144 ? 4.542 -3.373 7.332 1.00 95.25 144 MET A CA 1
ATOM 1164 C C . MET A 1 144 ? 3.258 -2.578 7.592 1.00 95.25 144 MET A C 1
ATOM 1166 O O . MET A 1 144 ? 2.823 -2.480 8.739 1.00 95.25 144 MET A O 1
ATOM 1170 N N . GLU A 1 145 ? 2.641 -2.024 6.548 1.00 95.50 145 GLU A N 1
ATOM 1171 C CA . GLU A 1 145 ? 1.358 -1.321 6.640 1.00 95.50 145 GLU A CA 1
ATOM 1172 C C . GLU A 1 145 ? 0.246 -2.269 7.100 1.00 95.50 145 GLU A C 1
ATOM 1174 O O . GLU A 1 145 ? -0.454 -1.960 8.061 1.00 95.50 145 GLU A O 1
ATOM 1179 N N . ARG A 1 146 ? 0.166 -3.479 6.530 1.00 96.44 146 ARG A N 1
ATOM 1180 C CA . ARG A 1 146 ? -0.817 -4.497 6.930 1.00 96.44 146 ARG A CA 1
ATOM 1181 C C . ARG A 1 146 ? -0.706 -4.857 8.413 1.00 96.44 146 ARG A C 1
ATOM 1183 O O . ARG A 1 146 ? -1.720 -4.933 9.103 1.00 96.44 146 ARG A O 1
ATOM 1190 N N . LEU A 1 147 ? 0.514 -5.071 8.910 1.00 95.44 147 LEU A N 1
ATOM 1191 C CA . LEU A 1 147 ? 0.753 -5.372 10.326 1.00 95.44 147 LEU A CA 1
ATOM 1192 C C . LEU A 1 147 ? 0.392 -4.187 11.228 1.00 95.44 147 LEU A C 1
ATOM 1194 O O . LEU A 1 147 ? -0.185 -4.381 12.297 1.00 95.44 147 LEU A O 1
ATOM 1198 N N . ARG A 1 148 ? 0.700 -2.960 10.796 1.00 96.06 148 ARG A N 1
ATOM 1199 C CA . ARG A 1 148 ? 0.357 -1.741 11.536 1.00 96.06 148 ARG A CA 1
ATOM 1200 C C . ARG A 1 148 ? -1.154 -1.533 11.618 1.00 96.06 148 ARG A C 1
ATOM 1202 O O . ARG A 1 148 ? -1.644 -1.157 12.681 1.00 96.06 148 ARG A O 1
ATOM 1209 N N . ASP A 1 149 ? -1.878 -1.794 10.538 1.00 96.19 149 ASP A N 1
ATOM 1210 C CA . ASP A 1 149 ? -3.338 -1.692 10.493 1.00 96.19 149 ASP A CA 1
ATOM 1211 C C . ASP A 1 149 ? -4.003 -2.767 11.359 1.00 96.19 149 ASP A C 1
ATOM 1213 O O . ASP A 1 149 ? -4.951 -2.483 12.095 1.00 96.19 149 ASP A O 1
ATOM 1217 N N . GLU A 1 150 ? -3.481 -3.998 11.333 1.00 95.62 150 GLU A N 1
ATOM 1218 C CA . GLU A 1 150 ? -3.912 -5.075 12.229 1.00 95.62 150 GLU A CA 1
ATOM 1219 C C . GLU A 1 150 ? -3.694 -4.693 13.702 1.00 95.62 150 GLU A C 1
ATOM 1221 O O . GLU A 1 150 ? -4.608 -4.834 14.519 1.00 95.62 150 GLU A O 1
ATOM 1226 N N . GLU A 1 151 ? -2.521 -4.152 14.046 1.00 95.00 151 GLU A N 1
ATOM 1227 C CA . GLU A 1 151 ? -2.219 -3.687 15.402 1.00 95.00 151 GLU A CA 1
ATOM 1228 C C . GLU A 1 151 ? -3.120 -2.515 15.820 1.00 95.00 151 GLU A C 1
ATOM 1230 O O . GLU A 1 151 ? -3.652 -2.512 16.933 1.00 95.00 151 GLU A O 1
ATOM 1235 N N . ALA A 1 152 ? -3.327 -1.531 14.940 1.00 95.75 152 ALA A N 1
ATOM 1236 C CA . ALA A 1 152 ? -4.201 -0.390 15.198 1.00 95.75 152 ALA A CA 1
ATOM 1237 C C . ALA A 1 152 ? -5.635 -0.851 15.474 1.00 95.75 152 ALA A C 1
ATOM 1239 O O . ALA A 1 152 ? -6.212 -0.473 16.493 1.00 95.75 152 ALA A O 1
ATOM 1240 N N . ARG A 1 153 ? -6.166 -1.759 14.648 1.00 95.69 153 ARG A N 1
ATOM 1241 C CA . ARG A 1 153 ? -7.503 -2.330 14.833 1.00 95.69 153 ARG A CA 1
ATOM 1242 C C . ARG A 1 153 ? -7.633 -3.093 16.150 1.00 95.69 153 ARG A C 1
ATOM 1244 O O . ARG A 1 153 ? -8.652 -2.972 16.827 1.00 95.69 153 ARG A O 1
ATOM 1251 N N . LEU A 1 154 ? -6.622 -3.876 16.532 1.00 94.69 154 LEU A N 1
ATOM 1252 C CA . LEU A 1 154 ? -6.612 -4.579 17.819 1.00 94.69 154 LEU A CA 1
ATOM 1253 C C . LEU A 1 154 ? -6.562 -3.599 18.997 1.00 94.69 154 LEU A C 1
ATOM 1255 O O . LEU A 1 154 ? -7.284 -3.780 19.978 1.00 94.69 154 LEU A O 1
ATOM 1259 N N . ARG A 1 155 ? -5.752 -2.540 18.891 1.00 94.19 155 ARG A N 1
ATOM 1260 C CA . ARG A 1 155 ? -5.644 -1.493 19.913 1.00 94.19 155 ARG A CA 1
ATOM 1261 C C . ARG A 1 155 ? -6.942 -0.700 20.052 1.00 94.19 155 ARG A C 1
ATOM 1263 O O . ARG A 1 155 ? -7.330 -0.365 21.167 1.00 94.19 155 ARG A O 1
ATOM 1270 N N . GLU A 1 156 ? -7.610 -0.390 18.948 1.00 93.06 156 GLU A N 1
ATOM 1271 C CA . GLU A 1 156 ? -8.924 0.256 18.948 1.00 93.06 156 GLU A CA 1
ATOM 1272 C C . GLU A 1 156 ? -9.979 -0.659 19.568 1.00 93.06 156 GLU A C 1
ATOM 1274 O O . GLU A 1 156 ? -10.697 -0.227 20.461 1.00 93.06 156 GLU A O 1
ATOM 1279 N N . ALA A 1 157 ? -10.030 -1.938 19.184 1.00 94.31 157 ALA A N 1
ATOM 1280 C CA . ALA A 1 157 ? -10.973 -2.896 19.761 1.00 94.31 157 ALA A CA 1
ATOM 1281 C C . ALA A 1 157 ? -10.785 -3.068 21.279 1.00 94.31 157 ALA A C 1
ATOM 1283 O O . ALA A 1 157 ? -11.769 -3.117 22.016 1.00 94.31 157 ALA A O 1
ATOM 1284 N N . ALA A 1 158 ? -9.534 -3.119 21.752 1.00 92.06 158 ALA A N 1
ATOM 1285 C CA . ALA A 1 158 ? -9.229 -3.176 23.180 1.00 92.06 158 ALA A CA 1
ATOM 1286 C C . ALA A 1 158 ? -9.693 -1.904 23.908 1.00 92.06 158 ALA A C 1
ATOM 1288 O O . ALA A 1 158 ? -10.396 -1.998 24.909 1.00 92.06 158 ALA A O 1
ATOM 1289 N N . GLN A 1 159 ? -9.387 -0.720 23.365 1.00 90.88 159 GLN A N 1
ATOM 1290 C CA . GLN A 1 159 ? -9.856 0.546 23.935 1.00 90.88 159 GLN A CA 1
ATOM 1291 C C . GLN A 1 159 ? -11.385 0.626 23.958 1.00 90.88 159 GLN A C 1
ATOM 1293 O O . GLN A 1 159 ? -11.955 0.993 24.979 1.00 90.88 159 GLN A O 1
ATOM 1298 N N . HIS A 1 160 ? -12.061 0.259 22.868 1.00 91.38 160 HIS A N 1
ATOM 1299 C CA . HIS A 1 160 ? -13.522 0.251 22.805 1.00 91.38 160 HIS A CA 1
ATOM 1300 C C . HIS A 1 160 ? -14.141 -0.658 23.863 1.00 91.38 160 HIS A C 1
ATOM 1302 O O . HIS A 1 160 ? -15.145 -0.281 24.461 1.00 91.38 160 HIS A O 1
ATOM 1308 N N . LYS A 1 161 ? -13.534 -1.819 24.125 1.00 92.44 161 LYS A N 1
ATOM 1309 C CA . LYS A 1 161 ? -13.975 -2.706 25.199 1.00 92.44 161 LYS A CA 1
ATOM 1310 C C . LYS A 1 161 ? -13.818 -2.048 26.572 1.00 92.44 161 LYS A C 1
ATOM 1312 O O . LYS A 1 161 ? -14.783 -2.001 27.322 1.00 92.44 161 LYS A O 1
ATOM 1317 N N . ASP A 1 162 ? -12.650 -1.482 26.868 1.00 89.81 162 ASP A N 1
ATOM 1318 C CA . ASP A 1 162 ? -12.411 -0.814 28.154 1.00 89.81 162 ASP A CA 1
ATOM 1319 C C . ASP A 1 162 ? -13.358 0.379 28.372 1.00 89.81 162 ASP A C 1
ATOM 1321 O O . ASP A 1 162 ? -13.760 0.664 29.500 1.00 89.81 162 ASP A O 1
ATOM 1325 N N . TRP A 1 163 ? -13.707 1.098 27.301 1.00 90.38 163 TRP A N 1
ATOM 1326 C CA . TRP A 1 163 ? -14.702 2.170 27.339 1.00 90.38 163 TRP A CA 1
ATOM 1327 C C . TRP A 1 163 ? -16.112 1.637 27.594 1.00 90.38 163 TRP A C 1
ATOM 1329 O O . TRP A 1 163 ? -16.797 2.186 28.452 1.00 90.38 163 TRP A O 1
ATOM 1339 N N . ALA A 1 164 ? -16.520 0.568 26.907 1.00 92.50 164 ALA A N 1
ATOM 1340 C CA . ALA A 1 164 ? -17.825 -0.058 27.106 1.00 92.50 164 ALA A CA 1
ATOM 1341 C C . ALA A 1 164 ? -17.989 -0.592 28.539 1.00 92.50 164 ALA A C 1
ATOM 1343 O O . ALA A 1 164 ? -19.004 -0.323 29.175 1.00 92.50 164 ALA A O 1
ATOM 1344 N N . ASP A 1 165 ? -16.965 -1.258 29.080 1.00 92.25 165 ASP A N 1
ATOM 1345 C CA . ASP A 1 165 ? -16.981 -1.786 30.450 1.00 92.25 165 ASP A CA 1
ATOM 1346 C C . ASP A 1 165 ? -17.098 -0.642 31.485 1.00 92.25 165 ASP A C 1
ATOM 1348 O O . ASP A 1 165 ? -17.832 -0.746 32.472 1.00 92.25 165 ASP A O 1
ATOM 1352 N N . LYS A 1 166 ? -16.412 0.489 31.256 1.00 91.44 166 LYS A N 1
ATOM 1353 C CA . LYS A 1 166 ? -16.523 1.690 32.107 1.00 91.44 166 LYS A CA 1
ATOM 1354 C C . LYS A 1 166 ? -17.882 2.376 31.985 1.00 91.44 166 LYS A C 1
ATOM 1356 O O . LYS A 1 166 ? -18.410 2.842 32.991 1.00 91.44 166 LYS A O 1
ATOM 1361 N N . GLU A 1 167 ? -18.433 2.460 30.779 1.00 93.00 167 GLU A N 1
ATOM 1362 C CA . GLU A 1 167 ? -19.756 3.038 30.526 1.00 93.00 167 GLU A CA 1
ATOM 1363 C C . GLU A 1 167 ? -20.856 2.200 31.192 1.00 93.00 167 GLU A C 1
ATOM 1365 O O . GLU A 1 167 ? -21.722 2.750 31.875 1.00 93.00 167 GLU A O 1
ATOM 1370 N N . GLU A 1 168 ? -20.781 0.870 31.092 1.00 92.19 168 GLU A N 1
ATOM 1371 C CA . GLU A 1 168 ? -21.692 -0.041 31.786 1.00 92.19 168 GLU A CA 1
ATOM 1372 C C . GLU A 1 168 ? -21.591 0.117 33.309 1.00 92.19 168 GLU A C 1
ATOM 1374 O O . GLU A 1 168 ? -22.616 0.253 33.982 1.00 92.19 168 GLU A O 1
ATOM 1379 N N . ALA A 1 169 ? -20.371 0.178 33.857 1.00 89.69 169 ALA A N 1
ATOM 1380 C CA . ALA A 1 169 ? -20.156 0.403 35.286 1.00 89.69 169 ALA A CA 1
ATOM 1381 C C . ALA A 1 169 ? -20.740 1.747 35.755 1.00 89.69 169 ALA A C 1
ATOM 1383 O O . ALA A 1 169 ? -21.421 1.802 36.781 1.00 89.69 169 ALA A O 1
ATOM 1384 N N . PHE A 1 170 ? -20.541 2.814 34.978 1.00 91.81 170 PHE A N 1
ATOM 1385 C CA . PHE A 1 170 ? -21.103 4.131 35.268 1.00 91.81 170 PHE A CA 1
ATOM 1386 C C . PHE A 1 170 ? -22.636 4.119 35.246 1.00 91.81 170 PHE A C 1
ATOM 1388 O O . PHE A 1 170 ? -23.280 4.642 36.157 1.00 91.81 170 PHE A O 1
ATOM 1395 N N . HIS A 1 171 ? -23.250 3.497 34.235 1.00 90.88 171 HIS A N 1
ATOM 1396 C CA . HIS A 1 171 ? -24.705 3.372 34.167 1.00 90.88 171 HIS A CA 1
ATOM 1397 C C . HIS A 1 171 ? -25.269 2.530 35.307 1.00 90.88 171 HIS A C 1
ATOM 1399 O O . HIS A 1 171 ? -26.319 2.873 35.859 1.00 90.88 171 HIS A O 1
ATOM 1405 N N . LEU A 1 172 ? -24.576 1.458 35.689 1.00 89.12 172 LEU A N 1
ATOM 1406 C CA . LEU A 1 172 ? -24.947 0.634 36.829 1.00 89.12 172 LEU A CA 1
ATOM 1407 C C . LEU A 1 172 ? -24.926 1.455 38.124 1.00 89.12 172 LEU A C 1
ATOM 1409 O O . LEU A 1 172 ? -25.917 1.459 38.853 1.00 89.12 172 LEU A O 1
ATOM 1413 N N . GLU A 1 173 ? -23.846 2.190 38.390 1.00 86.44 173 GLU A N 1
ATOM 1414 C CA . GLU A 1 173 ? -23.715 3.039 39.578 1.00 86.44 173 GLU A CA 1
ATOM 1415 C C . GLU A 1 173 ? -24.758 4.165 39.599 1.00 86.44 173 GLU A C 1
ATOM 1417 O O . GLU A 1 173 ? -25.410 4.405 40.621 1.00 86.44 173 GLU A O 1
ATOM 1422 N N . ALA A 1 174 ? -24.989 4.820 38.459 1.00 88.31 174 ALA A N 1
ATOM 1423 C CA . ALA A 1 174 ? -26.008 5.853 38.326 1.00 88.31 174 ALA A CA 1
ATOM 1424 C C . ALA A 1 174 ? -27.418 5.298 38.594 1.00 88.31 174 ALA A C 1
ATOM 1426 O O . ALA A 1 174 ? -28.196 5.914 39.326 1.00 88.31 174 ALA A O 1
ATOM 1427 N N . ASN A 1 175 ? -27.749 4.124 38.045 1.00 89.25 175 ASN A N 1
ATOM 1428 C CA . ASN A 1 175 ? -29.035 3.462 38.274 1.00 89.25 175 ASN A CA 1
ATOM 1429 C C . ASN A 1 175 ? -29.196 3.026 39.735 1.00 89.25 175 ASN A C 1
ATOM 1431 O O . ASN A 1 175 ? -30.256 3.250 40.317 1.00 89.25 175 ASN A O 1
ATOM 1435 N N . GLN A 1 176 ? -28.144 2.486 40.358 1.00 85.56 176 GLN A N 1
ATOM 1436 C CA . GLN A 1 176 ? -28.146 2.153 41.784 1.00 85.56 176 GLN A CA 1
ATOM 1437 C C . GLN A 1 176 ? -28.357 3.394 42.655 1.00 85.56 176 GLN A C 1
ATOM 1439 O O . GLN A 1 176 ? -29.154 3.363 43.589 1.00 85.56 176 GLN A O 1
ATOM 1444 N N . THR A 1 177 ? -27.678 4.498 42.347 1.00 87.06 177 THR A N 1
ATOM 1445 C CA . THR A 1 177 ? -27.808 5.760 43.088 1.00 87.06 177 THR A CA 1
ATOM 1446 C C . THR A 1 177 ? -29.214 6.337 42.950 1.00 87.06 177 THR A C 1
ATOM 1448 O O . THR A 1 177 ? -29.831 6.709 43.947 1.00 87.06 177 THR A O 1
ATOM 1451 N N . ARG A 1 178 ? -29.781 6.329 41.737 1.00 88.50 178 ARG A N 1
ATOM 1452 C CA . ARG A 1 178 ? -31.174 6.740 41.493 1.00 88.50 178 ARG A CA 1
ATOM 1453 C C . ARG A 1 178 ? -32.175 5.875 42.259 1.00 88.50 178 ARG A C 1
ATOM 1455 O O . ARG A 1 178 ? -33.089 6.427 42.866 1.00 88.50 178 ARG A O 1
ATOM 1462 N N . ALA A 1 179 ? -31.991 4.553 42.263 1.00 88.25 179 ALA A N 1
ATOM 1463 C CA . ALA A 1 179 ? -32.840 3.628 43.013 1.00 88.25 179 ALA A CA 1
ATOM 1464 C C . ALA A 1 179 ? -32.772 3.895 44.526 1.00 88.25 179 ALA A C 1
ATOM 1466 O O . ALA A 1 179 ? -33.808 3.979 45.183 1.00 88.25 179 ALA A O 1
ATOM 1467 N N . LYS A 1 180 ? -31.566 4.115 45.075 1.00 85.88 180 LYS A N 1
ATOM 1468 C CA . LYS A 1 180 ? -31.367 4.483 46.490 1.00 85.88 180 LYS A CA 1
ATOM 1469 C C . LYS A 1 180 ? -32.117 5.762 46.859 1.00 85.88 180 LYS A C 1
ATOM 1471 O O . LYS A 1 180 ? -32.836 5.771 47.853 1.00 85.88 180 LYS A O 1
ATOM 1476 N N . ILE A 1 181 ? -31.990 6.813 46.046 1.00 86.75 181 ILE A N 1
ATOM 1477 C CA . ILE A 1 181 ? -32.679 8.091 46.275 1.00 86.75 181 ILE A CA 1
ATOM 1478 C C . ILE A 1 181 ? -34.201 7.892 46.265 1.00 86.75 181 ILE A C 1
ATOM 1480 O O . ILE A 1 181 ? -34.875 8.311 47.199 1.00 86.75 181 ILE A O 1
ATOM 1484 N N . ARG A 1 182 ? -34.752 7.192 45.264 1.00 89.44 182 ARG A N 1
ATOM 1485 C CA . ARG A 1 182 ? -36.203 6.935 45.170 1.00 89.44 182 ARG A CA 1
ATOM 1486 C C . ARG A 1 182 ? -36.758 6.140 46.348 1.00 89.44 182 ARG A C 1
ATOM 1488 O O . ARG A 1 182 ? -37.856 6.441 46.814 1.00 89.44 182 ARG A O 1
ATOM 1495 N N . LEU A 1 183 ? -36.013 5.134 46.807 1.00 85.88 183 LEU A N 1
ATOM 1496 C CA . LEU A 1 183 ? -36.367 4.323 47.971 1.00 85.88 183 LEU A CA 1
ATOM 1497 C C . LEU A 1 183 ? -36.429 5.173 49.244 1.00 85.88 183 LEU A C 1
ATOM 1499 O O . LEU A 1 183 ? -37.384 5.046 50.005 1.00 85.88 183 LEU A O 1
ATOM 1503 N N . LEU A 1 184 ? -35.444 6.052 49.448 1.00 85.12 184 LEU A N 1
ATOM 1504 C CA . LEU A 1 184 ? -35.402 6.963 50.595 1.00 85.12 184 LEU A CA 1
ATOM 1505 C C . LEU A 1 184 ? -36.501 8.035 50.530 1.00 85.12 184 LEU A C 1
ATOM 1507 O O . LEU A 1 184 ? -37.111 8.349 51.546 1.00 85.12 184 LEU A O 1
ATOM 1511 N N . GLU A 1 185 ? -36.796 8.561 49.340 1.00 87.69 185 GLU A N 1
ATOM 1512 C CA . GLU A 1 185 ? -37.840 9.572 49.109 1.00 87.69 185 GLU A CA 1
ATOM 1513 C C . GLU A 1 185 ? -39.274 8.999 49.128 1.00 87.69 185 GLU A C 1
ATOM 1515 O O . GLU A 1 185 ? -40.236 9.751 48.979 1.00 87.69 185 GLU A O 1
ATOM 1520 N N . GLY A 1 186 ? -39.448 7.680 49.284 1.00 84.56 186 GLY A N 1
ATOM 1521 C CA . GLY A 1 186 ? -40.767 7.033 49.341 1.00 84.56 186 GLY A CA 1
ATOM 1522 C C . GLY A 1 186 ? -41.508 6.964 47.999 1.00 84.56 186 GLY A C 1
ATOM 1523 O O . GLY A 1 186 ? -42.703 6.680 47.969 1.00 84.56 186 GLY A O 1
ATOM 1524 N N . ARG A 1 187 ? -40.807 7.193 46.883 1.00 89.56 187 ARG A N 1
ATOM 1525 C CA . ARG A 1 187 ? -41.341 7.165 45.506 1.00 89.56 187 ARG A CA 1
ATOM 1526 C C . ARG A 1 187 ? -40.723 6.039 44.672 1.00 89.56 187 ARG A C 1
ATOM 1528 O O . ARG A 1 187 ? -40.316 6.241 43.528 1.00 89.56 187 ARG A O 1
ATOM 1535 N N . ALA A 1 188 ? -40.588 4.873 45.291 1.00 87.44 188 ALA A N 1
ATOM 1536 C CA . ALA A 1 188 ? -39.931 3.715 44.701 1.00 87.44 188 ALA A CA 1
ATOM 1537 C C . ALA A 1 188 ? -40.709 3.160 43.498 1.00 87.44 188 ALA A C 1
ATOM 1539 O O . ALA A 1 188 ? -41.922 2.963 43.568 1.00 87.44 188 ALA A O 1
ATOM 1540 N N . GLU A 1 189 ? -39.998 2.854 42.414 1.00 88.31 189 GLU A N 1
ATOM 1541 C CA . GLU A 1 189 ? -40.546 2.075 41.303 1.00 88.31 189 GLU A CA 1
ATOM 1542 C C . GLU A 1 189 ? -40.548 0.571 41.663 1.00 88.31 189 GLU A C 1
ATOM 1544 O O . GLU A 1 189 ? -39.755 0.133 42.505 1.00 88.31 189 GLU A O 1
ATOM 1549 N N . PRO A 1 190 ? -41.375 -0.274 41.011 1.00 87.25 190 PRO A N 1
ATOM 1550 C CA . PRO A 1 190 ? -41.386 -1.720 41.262 1.00 87.25 190 PRO A CA 1
ATOM 1551 C C . PRO A 1 190 ? -40.004 -2.382 41.140 1.00 87.25 190 PRO A C 1
ATOM 1553 O O . PRO A 1 190 ? -39.698 -3.339 41.850 1.00 87.25 190 PRO A O 1
ATOM 1556 N N . ILE A 1 191 ? -39.150 -1.853 40.258 1.00 86.62 191 ILE A N 1
ATOM 1557 C CA . ILE A 1 191 ? -37.776 -2.324 40.072 1.00 86.62 191 ILE A CA 1
ATOM 1558 C C . ILE A 1 191 ? -36.861 -1.939 41.243 1.00 86.62 191 ILE A C 1
ATOM 1560 O O . ILE A 1 191 ? -35.987 -2.716 41.626 1.00 86.62 191 ILE A O 1
ATOM 1564 N N . ASP A 1 192 ? -37.102 -0.786 41.870 1.00 88.75 192 ASP A N 1
ATOM 1565 C CA . ASP A 1 192 ? -36.329 -0.314 43.016 1.00 88.75 192 ASP A CA 1
ATOM 1566 C C . ASP A 1 192 ? -36.621 -1.166 44.261 1.00 88.75 192 ASP A C 1
ATOM 1568 O O . ASP A 1 192 ? -35.731 -1.392 45.077 1.00 88.75 192 ASP A O 1
ATOM 1572 N N . LEU A 1 193 ? -37.837 -1.713 44.393 1.00 84.62 193 LEU A N 1
ATOM 1573 C CA . LEU A 1 193 ? -38.185 -2.656 45.467 1.00 84.62 193 LEU A CA 1
ATOM 1574 C C . LEU A 1 193 ? -37.353 -3.942 45.401 1.00 84.62 193 LEU A C 1
ATOM 1576 O O . LEU A 1 193 ? -36.968 -4.488 46.436 1.00 84.62 193 LEU A O 1
ATOM 1580 N N . LEU A 1 194 ? -37.042 -4.413 44.191 1.00 82.75 194 LEU A N 1
ATOM 1581 C CA . LEU A 1 194 ? -36.110 -5.522 43.987 1.00 82.75 194 LEU A CA 1
ATOM 1582 C C . LEU A 1 194 ? -34.670 -5.081 44.258 1.00 82.75 194 LEU A C 1
ATOM 1584 O O . LEU A 1 194 ? -33.926 -5.792 44.939 1.00 82.75 194 LEU A O 1
ATOM 1588 N N . ALA A 1 195 ? -34.292 -3.891 43.780 1.00 84.06 195 ALA A N 1
ATOM 1589 C CA . ALA A 1 195 ? -32.973 -3.318 44.024 1.00 84.06 195 ALA A CA 1
ATOM 1590 C C . ALA A 1 195 ? -32.692 -3.149 45.525 1.00 84.06 195 ALA A C 1
ATOM 1592 O O . ALA A 1 195 ? -31.570 -3.398 45.951 1.00 84.06 195 ALA A O 1
ATOM 1593 N N . ARG A 1 196 ? -33.705 -2.829 46.344 1.00 82.38 196 ARG A N 1
ATOM 1594 C CA . ARG A 1 196 ? -33.620 -2.787 47.814 1.00 82.38 196 ARG A CA 1
ATOM 1595 C C . ARG A 1 196 ? -33.036 -4.086 48.369 1.00 82.38 196 ARG A C 1
ATOM 1597 O O . ARG A 1 196 ? -32.085 -4.042 49.139 1.00 82.38 196 ARG A O 1
ATOM 1604 N N . ASN A 1 197 ? -33.540 -5.238 47.931 1.00 80.62 197 ASN A N 1
ATOM 1605 C CA . ASN A 1 197 ? -33.060 -6.536 48.412 1.00 80.62 197 ASN A CA 1
ATOM 1606 C C . ASN A 1 197 ? -31.617 -6.814 47.969 1.00 80.62 197 ASN A C 1
ATOM 1608 O O . ASN A 1 197 ? -30.817 -7.311 48.758 1.00 80.62 197 ASN A O 1
ATOM 1612 N N . VAL A 1 198 ? -31.268 -6.452 46.732 1.00 81.81 198 VAL A N 1
ATOM 1613 C CA . VAL A 1 198 ? -29.896 -6.584 46.216 1.00 81.81 198 VAL A CA 1
ATOM 1614 C C . VAL A 1 198 ? -28.931 -5.658 46.969 1.00 81.81 198 VAL A C 1
ATOM 1616 O O . VAL A 1 198 ? -27.820 -6.065 47.285 1.00 81.81 198 VAL A O 1
ATOM 1619 N N . LEU A 1 199 ? -29.357 -4.445 47.323 1.00 79.00 199 LEU A N 1
ATOM 1620 C CA . LEU A 1 199 ? -28.552 -3.466 48.057 1.00 79.00 199 LEU A CA 1
ATOM 1621 C C . LEU A 1 199 ? -28.366 -3.823 49.542 1.00 79.00 199 LEU A C 1
ATOM 1623 O O . LEU A 1 199 ? -27.278 -3.618 50.072 1.00 79.00 199 LEU A O 1
ATOM 1627 N N . LEU A 1 200 ? -29.404 -4.348 50.205 1.00 77.94 200 LEU A N 1
ATOM 1628 C CA . LEU A 1 200 ? -29.371 -4.730 51.626 1.00 77.94 200 LEU A CA 1
ATOM 1629 C C . LEU A 1 200 ? -28.725 -6.103 51.869 1.00 77.94 200 LEU A C 1
ATOM 1631 O O . LEU A 1 200 ? -28.025 -6.272 52.864 1.00 77.94 200 LEU A O 1
ATOM 1635 N N . PHE A 1 201 ? -28.949 -7.080 50.981 1.00 75.62 201 PHE A N 1
ATOM 1636 C CA . PHE A 1 201 ? -28.542 -8.478 51.194 1.00 75.62 201 PHE A CA 1
ATOM 1637 C C . PHE A 1 201 ? -27.557 -9.025 50.154 1.00 75.62 201 PHE A C 1
ATOM 1639 O O . PHE A 1 201 ? -26.923 -10.047 50.406 1.00 75.62 201 PHE A O 1
ATOM 1646 N N . GLY A 1 202 ? -27.386 -8.373 49.001 1.00 67.31 202 GLY A N 1
ATOM 1647 C CA . GLY A 1 202 ? -26.504 -8.821 47.914 1.00 67.31 202 GLY A CA 1
ATOM 1648 C C . GLY A 1 202 ? -25.021 -8.532 48.151 1.00 67.31 202 GLY A C 1
ATOM 1649 O O . GLY A 1 202 ? -24.319 -8.151 47.221 1.00 67.31 202 GLY A O 1
ATOM 1650 N N . GLY A 1 203 ? -24.552 -8.667 49.394 1.00 56.59 203 GLY A N 1
ATOM 1651 C CA . GLY A 1 203 ? -23.214 -8.297 49.842 1.00 56.59 203 GLY A CA 1
ATOM 1652 C C . GLY A 1 203 ? -22.075 -8.994 49.097 1.00 56.59 203 GLY A C 1
ATOM 1653 O O . GLY A 1 203 ? -21.502 -9.947 49.599 1.00 56.59 203 GLY A O 1
ATOM 1654 N N . GLU A 1 204 ? -21.659 -8.425 47.971 1.00 48.50 204 GLU A N 1
ATOM 1655 C CA . GLU A 1 204 ? -20.288 -8.480 47.477 1.00 48.50 204 GLU A CA 1
ATOM 1656 C C . GLU A 1 204 ? -19.914 -7.089 46.961 1.00 48.50 204 GLU A C 1
ATOM 1658 O O . GLU A 1 204 ? -20.254 -6.684 45.849 1.00 48.50 204 GLU A O 1
ATOM 1663 N N . LYS A 1 205 ? -19.190 -6.326 47.785 1.00 50.41 205 LYS A N 1
ATOM 1664 C CA . LYS A 1 205 ? -18.535 -5.094 47.342 1.00 50.41 205 LYS A CA 1
ATOM 1665 C C . LYS A 1 205 ? -17.376 -5.464 46.411 1.00 50.41 205 LYS A C 1
ATOM 1667 O O . LYS A 1 205 ? -16.229 -5.513 46.843 1.00 50.41 205 LYS A O 1
ATOM 1672 N N . LYS A 1 206 ? -17.647 -5.693 45.125 1.00 42.56 206 LYS A N 1
ATOM 1673 C CA . LYS A 1 206 ? -16.624 -5.511 44.087 1.00 42.56 206 LYS A CA 1
ATOM 1674 C C . LYS A 1 206 ? -16.565 -4.025 43.759 1.00 42.56 206 LYS A C 1
ATOM 1676 O O . LYS A 1 206 ? -17.107 -3.575 42.758 1.00 42.56 206 LYS A O 1
ATOM 1681 N N . THR A 1 207 ? -15.930 -3.252 44.637 1.00 40.38 207 THR A N 1
ATOM 1682 C CA . THR A 1 207 ? -15.469 -1.908 44.283 1.00 40.38 207 THR A CA 1
ATOM 1683 C C . THR A 1 207 ? -14.339 -2.087 43.275 1.00 40.38 207 THR A C 1
ATOM 1685 O O . THR A 1 207 ? -13.177 -2.252 43.648 1.00 40.38 207 THR A O 1
ATOM 1688 N N . VAL A 1 208 ? -14.677 -2.143 41.989 1.00 38.31 208 VAL A N 1
ATOM 1689 C CA . VAL A 1 208 ? -13.693 -1.890 40.938 1.00 38.31 208 VAL A CA 1
ATOM 1690 C C . VAL A 1 208 ? -13.363 -0.410 41.085 1.00 38.31 208 VAL A C 1
ATOM 1692 O O . VAL A 1 208 ? -14.230 0.429 40.869 1.00 38.31 208 VAL A O 1
ATOM 1695 N N . GLY A 1 209 ? -12.171 -0.109 41.604 1.00 38.53 209 GLY A N 1
ATOM 1696 C CA . GLY A 1 209 ? -11.759 1.246 41.959 1.00 38.53 209 GLY A CA 1
ATOM 1697 C C . GLY A 1 209 ? -11.865 2.186 40.764 1.00 38.53 209 GLY A C 1
ATOM 1698 O O . GLY A 1 209 ? -11.028 2.153 39.865 1.00 38.53 209 GLY A O 1
ATOM 1699 N N . ILE A 1 210 ? -12.902 3.015 40.769 1.00 39.62 210 ILE A N 1
ATOM 1700 C CA . ILE A 1 210 ? -12.989 4.213 39.953 1.00 39.62 210 ILE A CA 1
ATOM 1701 C C . ILE A 1 210 ? -13.220 5.349 40.945 1.00 39.62 210 ILE A C 1
ATOM 1703 O O . ILE A 1 210 ? -14.328 5.557 41.431 1.00 39.62 210 ILE A O 1
ATOM 1707 N N . ASP A 1 211 ? -12.141 6.051 41.281 1.00 41.94 211 ASP A N 1
ATOM 1708 C CA . ASP A 1 211 ? -12.159 7.195 42.187 1.00 41.94 211 ASP A CA 1
ATOM 1709 C C . ASP A 1 211 ? -12.780 8.405 41.468 1.00 41.94 211 ASP A C 1
ATOM 1711 O O . ASP A 1 211 ? -12.088 9.356 41.092 1.00 41.94 211 ASP A O 1
ATOM 1715 N N . TYR A 1 212 ? -14.096 8.388 41.241 1.00 43.25 212 TYR A N 1
ATOM 1716 C CA . TYR A 1 212 ? -14.803 9.616 40.895 1.00 43.25 212 TYR A CA 1
ATOM 1717 C C . TYR A 1 212 ? -14.982 10.448 42.161 1.00 43.25 212 TYR A C 1
ATOM 1719 O O . TYR A 1 212 ? -15.857 10.233 42.991 1.00 43.25 212 TYR A O 1
ATOM 1727 N N . ARG A 1 213 ? -14.074 11.415 42.286 1.00 43.44 213 ARG A N 1
ATOM 1728 C CA . ARG A 1 213 ? -14.108 12.535 43.221 1.00 43.44 213 ARG A CA 1
ATOM 1729 C C . ARG A 1 213 ? -15.456 13.258 43.099 1.00 43.44 213 ARG A C 1
ATOM 1731 O O . ARG A 1 213 ? -15.657 14.053 42.186 1.00 43.44 213 ARG A O 1
ATOM 1738 N N . GLY A 1 214 ? -16.354 12.987 44.029 1.00 38.09 214 GLY A N 1
ATOM 1739 C CA . GLY A 1 214 ? -17.602 13.710 44.203 1.00 38.09 214 GLY A CA 1
ATOM 1740 C C . GLY A 1 214 ? -18.244 13.246 45.494 1.00 38.09 214 GLY A C 1
ATOM 1741 O O . GLY A 1 214 ? -18.454 12.052 45.673 1.00 38.09 214 GLY A O 1
ATOM 1742 N N . ASP A 1 215 ? -18.496 14.187 46.390 1.00 40.69 215 ASP A N 1
ATOM 1743 C CA . ASP A 1 215 ? -19.058 13.998 47.723 1.00 40.69 215 ASP A CA 1
ATOM 1744 C C . ASP A 1 215 ? -20.505 13.471 47.667 1.00 40.69 215 ASP A C 1
ATOM 1746 O O . ASP A 1 215 ? -21.455 14.150 48.047 1.00 40.69 215 ASP A O 1
ATOM 1750 N N . ALA A 1 216 ? -20.709 12.251 47.168 1.00 44.53 216 ALA A N 1
ATOM 1751 C CA . ALA A 1 216 ? -21.912 11.495 47.451 1.00 44.53 216 ALA A CA 1
ATOM 1752 C C . ALA A 1 216 ? -21.779 11.026 48.898 1.00 44.53 216 ALA A C 1
ATOM 1754 O O . ALA A 1 216 ? -21.223 9.961 49.174 1.00 44.53 216 ALA A O 1
ATOM 1755 N N . GLU A 1 217 ? -22.231 11.869 49.829 1.00 48.31 217 GLU A N 1
ATOM 1756 C CA . GLU A 1 217 ? -22.561 11.456 51.188 1.00 48.31 217 GLU A CA 1
ATOM 1757 C C . GLU A 1 217 ? -23.163 10.052 51.119 1.00 48.31 217 GLU A C 1
ATOM 1759 O O . GLU A 1 217 ? -24.098 9.809 50.351 1.00 48.31 217 GLU A O 1
ATOM 1764 N N . ALA A 1 218 ? -22.554 9.103 51.828 1.00 58.22 218 ALA A N 1
ATOM 1765 C CA . ALA A 1 218 ? -22.958 7.710 51.794 1.00 58.22 218 ALA A CA 1
ATOM 1766 C C . ALA A 1 218 ? -24.420 7.611 52.251 1.00 58.22 218 ALA A C 1
ATOM 1768 O O . ALA A 1 218 ? -24.689 7.575 53.447 1.00 58.22 218 ALA A O 1
ATOM 1769 N N . LEU A 1 219 ? -25.355 7.623 51.293 1.00 62.28 219 LEU A N 1
ATOM 1770 C CA . LEU A 1 219 ? -26.790 7.515 51.536 1.00 62.28 219 LEU A CA 1
ATOM 1771 C C . LEU A 1 219 ? -27.020 6.261 52.378 1.00 62.28 219 LEU A C 1
ATOM 1773 O O . LEU A 1 219 ? -26.819 5.140 51.897 1.00 62.28 219 LEU A O 1
ATOM 1777 N N . ASP A 1 220 ? -27.376 6.465 53.646 1.00 67.31 220 ASP A N 1
ATOM 1778 C CA . ASP A 1 220 ? -27.488 5.384 54.612 1.00 67.31 220 ASP A CA 1
ATOM 1779 C C . ASP A 1 220 ? -28.762 4.582 54.350 1.00 67.31 220 ASP A C 1
ATOM 1781 O O . ASP A 1 220 ? -29.862 4.895 54.804 1.00 67.31 220 ASP A O 1
ATOM 1785 N N . ILE A 1 221 ? -28.595 3.514 53.578 1.00 67.12 221 ILE A N 1
ATOM 1786 C CA . ILE A 1 221 ? -29.649 2.550 53.276 1.00 67.12 221 ILE A CA 1
ATOM 1787 C C . ILE A 1 221 ? -29.995 1.653 54.474 1.00 67.12 221 ILE A C 1
ATOM 1789 O O . ILE A 1 221 ? -30.947 0.888 54.378 1.00 67.12 221 ILE A O 1
ATOM 1793 N N . SER A 1 222 ? -29.294 1.751 55.611 1.00 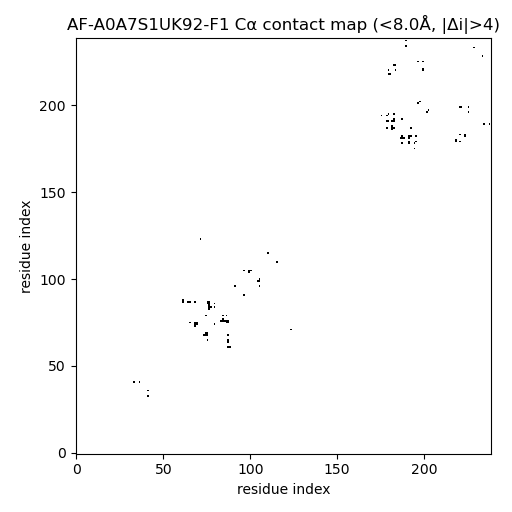66.81 222 SER A N 1
ATOM 1794 C CA . SER A 1 222 ? -29.626 0.987 56.827 1.00 66.81 222 SER A CA 1
ATOM 1795 C C . SER A 1 222 ? -30.975 1.401 57.425 1.00 66.81 222 SER A C 1
ATOM 1797 O O . SER A 1 222 ? -31.616 0.613 58.117 1.00 66.81 222 SER A O 1
ATOM 1799 N N . ALA A 1 223 ? -31.428 2.625 57.131 1.00 66.81 223 ALA A N 1
ATOM 1800 C CA . ALA A 1 223 ? -32.746 3.122 57.520 1.00 66.81 223 ALA A CA 1
ATOM 1801 C C . ALA A 1 223 ? -33.896 2.493 56.707 1.00 66.81 223 ALA A C 1
ATOM 1803 O O . ALA A 1 223 ? -35.044 2.491 57.156 1.00 66.81 223 ALA A O 1
ATOM 1804 N N . LEU A 1 224 ? -33.606 1.935 55.525 1.00 67.56 224 LEU A N 1
ATOM 1805 C CA . LEU A 1 224 ? -34.569 1.163 54.742 1.00 67.56 224 LEU A CA 1
ATOM 1806 C C . LEU A 1 224 ? -34.713 -0.222 55.379 1.00 67.56 224 LEU A C 1
ATOM 1808 O O . LEU A 1 224 ? -33.954 -1.142 55.090 1.00 67.56 224 LEU A O 1
ATOM 1812 N N . GLY A 1 225 ? -35.696 -0.370 56.266 1.00 64.62 225 GLY A N 1
ATOM 1813 C CA . GLY A 1 225 ? -36.013 -1.654 56.888 1.00 64.62 225 GLY A CA 1
ATOM 1814 C C . GLY A 1 225 ? -36.261 -2.766 55.857 1.00 64.62 225 GLY A C 1
ATOM 1815 O O . GLY A 1 225 ? -36.805 -2.536 54.772 1.00 64.62 225 GLY A O 1
ATOM 1816 N N . ALA A 1 226 ? -35.878 -3.994 56.206 1.00 67.06 226 ALA A N 1
ATOM 1817 C CA . ALA A 1 226 ? -36.172 -5.171 55.400 1.00 67.06 226 ALA A CA 1
ATOM 1818 C C . ALA A 1 226 ? -37.605 -5.653 55.668 1.00 67.06 226 ALA A C 1
ATOM 1820 O O . ALA A 1 226 ? -37.922 -6.100 56.769 1.00 67.06 226 ALA A O 1
ATOM 1821 N N . GLU A 1 227 ? -38.474 -5.593 54.660 1.00 67.19 227 GLU A N 1
ATOM 1822 C CA . GLU A 1 227 ? -39.792 -6.228 54.734 1.00 67.19 227 GLU A CA 1
ATOM 1823 C C . GLU A 1 227 ? -39.699 -7.676 54.240 1.00 67.19 227 GLU A C 1
ATOM 1825 O O . GLU A 1 227 ? -39.440 -7.917 53.059 1.00 67.19 227 GLU A O 1
ATOM 1830 N N . LEU A 1 228 ? -39.943 -8.646 55.127 1.00 68.69 228 LEU A N 1
ATOM 1831 C CA . LEU A 1 228 ? -40.141 -10.042 54.734 1.00 68.69 228 LEU A CA 1
ATOM 1832 C C . LEU A 1 228 ? -41.584 -10.224 54.241 1.00 68.69 228 LEU A C 1
ATOM 1834 O O . LEU A 1 228 ? -42.513 -10.314 55.040 1.00 68.69 228 LEU A O 1
ATOM 1838 N N . LYS A 1 229 ? -41.763 -10.288 52.921 1.00 73.12 229 LYS A N 1
ATOM 1839 C CA . LYS A 1 229 ? -43.017 -10.675 52.254 1.00 73.12 229 LYS A CA 1
ATOM 1840 C C . LYS A 1 229 ? -42.774 -11.910 51.396 1.00 73.12 229 LYS A C 1
ATOM 1842 O O . LYS A 1 229 ? -41.653 -12.119 50.922 1.00 73.12 229 LYS A O 1
ATOM 1847 N N . ALA A 1 230 ? -43.806 -12.725 51.178 1.00 77.25 230 ALA A N 1
ATOM 1848 C CA . ALA A 1 230 ? -43.694 -13.821 50.222 1.00 77.25 230 ALA A CA 1
ATOM 1849 C C . ALA A 1 230 ? -43.390 -13.247 48.819 1.00 77.25 230 ALA A C 1
ATOM 1851 O O . ALA A 1 230 ? -43.929 -12.192 48.478 1.00 77.25 230 ALA A O 1
ATOM 1852 N N . PRO A 1 231 ? -42.564 -13.901 47.976 1.00 74.25 231 PRO A N 1
ATOM 1853 C CA . PRO A 1 231 ? -42.150 -13.342 46.681 1.00 74.25 231 PRO A CA 1
ATOM 1854 C C . PRO A 1 231 ? -43.311 -12.916 45.768 1.00 74.25 231 PRO A C 1
ATOM 1856 O O . PRO A 1 231 ? -43.193 -11.964 45.003 1.00 74.25 231 PRO A O 1
ATOM 1859 N N . THR A 1 232 ? -44.452 -13.596 45.874 1.00 78.81 232 THR A N 1
ATOM 1860 C CA . THR A 1 232 ? -45.685 -13.308 45.127 1.00 78.81 232 THR A CA 1
ATOM 1861 C C . THR A 1 232 ? -46.427 -12.062 45.618 1.00 78.81 232 THR A C 1
ATOM 1863 O O . THR A 1 232 ? -47.202 -11.467 44.874 1.00 78.81 232 THR A O 1
ATOM 1866 N N . GLU A 1 233 ? -46.197 -11.644 46.859 1.00 78.31 233 GLU A N 1
ATOM 1867 C CA . GLU A 1 233 ? -46.885 -10.524 47.511 1.00 78.31 233 GLU A CA 1
ATOM 1868 C C . GLU A 1 233 ? -46.141 -9.195 47.340 1.00 78.31 233 GLU A C 1
ATOM 1870 O O . GLU A 1 233 ? -46.718 -8.136 47.569 1.00 78.31 233 GLU A O 1
ATOM 1875 N N . VAL A 1 234 ? -44.883 -9.226 46.886 1.00 72.62 234 VAL A N 1
ATOM 1876 C CA . VAL A 1 234 ? -44.028 -8.033 46.725 1.00 72.62 234 VAL A CA 1
ATOM 1877 C C . VAL A 1 234 ? -44.626 -7.010 45.752 1.00 72.62 234 VAL A C 1
ATOM 1879 O O . VAL A 1 234 ? -44.426 -5.812 45.928 1.00 72.62 234 VAL A O 1
ATOM 1882 N N . PHE A 1 235 ? -45.386 -7.472 44.756 1.00 73.19 235 PHE A N 1
ATOM 1883 C CA . PHE A 1 235 ? -45.965 -6.621 43.710 1.00 73.19 235 PHE A CA 1
ATOM 1884 C C . PHE A 1 235 ? -47.467 -6.352 43.869 1.00 73.19 235 PHE A C 1
ATOM 1886 O O . PHE A 1 235 ? -48.060 -5.665 43.036 1.00 73.19 235 PHE A O 1
ATOM 1893 N N . HIS A 1 236 ? -48.104 -6.884 44.915 1.00 71.44 236 HIS A N 1
ATOM 1894 C CA . HIS A 1 236 ? -49.526 -6.646 45.151 1.00 71.44 236 HIS A CA 1
ATOM 1895 C C . HIS A 1 236 ? -49.736 -5.191 45.612 1.00 71.44 236 HIS A C 1
ATOM 1897 O O . HIS A 1 236 ? -49.327 -4.824 46.710 1.00 71.44 236 HIS A O 1
ATOM 1903 N N . GLY A 1 237 ? -50.362 -4.364 44.763 1.00 66.00 237 GLY A N 1
ATOM 1904 C CA . GLY A 1 237 ? -50.673 -2.952 45.047 1.00 66.00 237 GLY A CA 1
ATOM 1905 C C . GLY A 1 237 ? -49.930 -1.907 44.201 1.00 66.00 237 GLY A C 1
ATOM 1906 O O . GLY A 1 237 ? -50.095 -0.721 44.455 1.00 66.00 237 GLY A O 1
ATOM 1907 N N . LEU A 1 238 ? -49.139 -2.317 43.202 1.00 62.00 238 LEU A N 1
ATOM 1908 C CA . LEU A 1 238 ? -48.398 -1.418 42.292 1.00 62.00 238 LEU A CA 1
ATOM 1909 C C . LEU A 1 238 ? -49.127 -1.150 40.956 1.00 62.00 238 LEU A C 1
ATOM 1911 O O . LEU A 1 238 ? -48.480 -1.006 39.920 1.00 62.00 238 LEU A O 1
ATOM 1915 N N . GLY A 1 239 ? -50.462 -1.138 40.976 1.00 49.41 239 GLY A N 1
ATOM 1916 C CA . GLY A 1 239 ? -51.317 -0.878 39.808 1.00 49.41 239 GLY A CA 1
ATOM 1917 C C . GLY A 1 239 ? -51.839 0.547 39.763 1.00 49.41 239 GLY A C 1
ATOM 1918 O O . GLY A 1 239 ? -52.172 1.069 40.850 1.00 49.41 239 GLY A O 1
#

Organism: NCBI:txid124430

InterPro domains:
  IPR018816 Splicing factor cactin, central domain [PF10312] (153-238)

Foldseek 3Di:
DVVVVVVVVVVVVVVVVVVVVVVVVVVVVLVPPQPPDDPVVNVVVVVVVVVVVVVVVVVVVLVVQQVVCCVQPVDHLVRDPPPHNPVSDDDDPVVVCVVCVVVVVNDPPPPPPVVVVVVVVVVSVVVVVVVVVVVVVVVVVVVVVVVVVVVVVVVVVVVVVVVVVVVVVVVVVVVLVVLLVCLVVVNHDLVSLVSLCCVPPVDDPPCPDDPPPDPPPPSPSVVVDDDDDDPVCSCPPND

Radius of gyration: 48.03 Å; Cα contacts (8 Å, |Δi|>4): 61; chains: 1; bounding box: 88×50×127 Å

pLDDT: mean 77.35, std 14.55, range [38.09, 96.88]

Sequence (239 aa):
MAKDKKEKKSKKDKKEKKSKKEKKRKREEISSGSEDEDPEVAAALRQMRRAEMEAKLRKKAEKRRQGKLMDTFGYTNDVNPFGDSNLTQKFVWRKKDDAAKASGGGGKRLKSLRQADQEDEALMAEIEGVRRRRKEREEELAEMERLRDEEARLREAAQHKDWADKEEAFHLEANQTRAKIRLLEGRAEPIDLLARNVLLFGGEKKTVGIDYRGDAEALDISALGAELKAPTEVFHGLG

Secondary structure (DSSP, 8-state):
-HHHHHHHHHHHHHHHHHHHHHHHHHHHHHHHTTSSS-HHHHHHHHHHHHHHHHHHHHHHHHHHHHHHHHHHH---SSS-TT--S-TTSPP--HHHHHHHHHTT---S----HHHHHHHHHHHHHHHHHHHHHHHHHHHHHHHHHHHHHHHHHHHHHHHHHHHHHHHHHHHHHHHHHHHHHHHHTT---HHHHHHHHHHHH-------------------GGGS------TTTTTTT--

Mean predicted aligned error: 16.99 Å